Protein AF-A0A9W7CCW3-F1 (afdb_monomer_lite)

pLDDT: mean 86.53, std 15.61, range [29.38, 98.56]

InterPro domains:
  IPR006593 Cytochrome b561/ferric reductase, transmembrane domain [PF03188] (159-288)
  IPR006593 Cytochrome b561/ferric reductase, transmembrane domain [PS50939] (116-319)
  IPR006593 Cytochrome b561/ferric reductase, transmembrane domain [SM00665] (158-286)
  IPR045879 Cytochrome b561, DM13 and DOMON domain-containing protein At5g54830 [PTHR47281] (152-290)

Structure (mmCIF, N/CA/C/O backbone):
data_AF-A0A9W7CCW3-F1
#
_entry.id   AF-A0A9W7CCW3-F1
#
loop_
_atom_site.group_PDB
_atom_site.id
_atom_site.type_symbol
_atom_site.label_atom_id
_atom_site.label_alt_id
_atom_site.label_comp_id
_atom_site.label_asym_id
_atom_site.label_entity_id
_atom_site.label_seq_id
_atom_site.pdbx_PDB_ins_code
_atom_site.Cartn_x
_atom_site.Cartn_y
_atom_site.Cartn_z
_atom_site.occupancy
_atom_site.B_iso_or_equiv
_atom_site.auth_seq_id
_atom_site.auth_comp_id
_atom_site.auth_asym_id
_atom_site.auth_atom_id
_atom_site.pdbx_PDB_model_num
ATOM 1 N N . MET A 1 1 ? 6.496 -16.595 -36.882 1.00 60.69 1 MET A N 1
ATOM 2 C CA . MET A 1 1 ? 6.023 -15.700 -35.804 1.00 60.69 1 MET A CA 1
ATOM 3 C C . MET A 1 1 ? 6.573 -14.319 -36.106 1.00 60.69 1 MET A C 1
ATOM 5 O O . MET A 1 1 ? 7.691 -14.251 -36.599 1.00 60.69 1 MET A O 1
ATOM 9 N N . SER A 1 2 ? 5.789 -13.257 -35.929 1.00 80.38 2 SER A N 1
ATOM 10 C CA . SER A 1 2 ? 6.267 -11.887 -36.144 1.00 80.38 2 SER A CA 1
ATOM 11 C C . SER A 1 2 ? 7.262 -11.518 -35.046 1.00 80.38 2 SER A C 1
ATOM 13 O O . SER A 1 2 ? 6.914 -11.594 -33.867 1.00 80.38 2 SER A O 1
ATOM 15 N N . THR A 1 3 ? 8.480 -11.149 -35.430 1.00 93.00 3 THR A N 1
ATOM 16 C CA . THR A 1 3 ? 9.471 -10.586 -34.511 1.00 93.00 3 THR A CA 1
ATOM 17 C C . THR A 1 3 ? 8.967 -9.242 -34.000 1.00 93.00 3 THR A C 1
ATOM 19 O O . THR A 1 3 ? 8.549 -8.396 -34.784 1.00 93.00 3 THR A O 1
ATOM 22 N N . ILE A 1 4 ? 8.998 -9.062 -32.688 1.00 95.19 4 ILE A N 1
ATOM 23 C CA . ILE A 1 4 ? 8.696 -7.806 -32.012 1.00 95.19 4 ILE A CA 1
ATOM 24 C C . ILE A 1 4 ? 10.004 -7.067 -31.793 1.00 95.19 4 ILE A C 1
ATOM 26 O O . ILE A 1 4 ? 10.971 -7.662 -31.326 1.00 95.19 4 ILE A O 1
ATOM 30 N N . CYS A 1 5 ? 10.004 -5.769 -32.080 1.00 96.56 5 CYS A N 1
ATOM 31 C CA . CYS A 1 5 ? 11.023 -4.835 -31.620 1.00 96.56 5 CYS A CA 1
ATOM 32 C C . CYS A 1 5 ? 10.338 -3.672 -30.905 1.00 96.56 5 CYS A C 1
ATOM 34 O O . CYS A 1 5 ? 9.362 -3.127 -31.423 1.00 96.56 5 CYS A O 1
ATOM 36 N N . PHE A 1 6 ? 10.826 -3.302 -29.725 1.00 96.62 6 PHE A N 1
ATOM 37 C CA . PHE A 1 6 ? 10.252 -2.220 -28.927 1.00 96.62 6 PHE A CA 1
ATOM 38 C C . PHE A 1 6 ? 11.329 -1.463 -28.150 1.00 96.62 6 PHE A C 1
ATOM 40 O O . PHE A 1 6 ? 12.329 -2.063 -27.750 1.00 96.62 6 PHE A O 1
ATOM 47 N N . GLN A 1 7 ? 11.137 -0.160 -27.929 1.00 96.56 7 GLN A N 1
ATOM 48 C CA . GLN A 1 7 ? 12.062 0.685 -27.183 1.00 96.56 7 GLN A CA 1
ATOM 49 C C . GLN A 1 7 ? 11.363 1.427 -26.049 1.00 96.56 7 GLN A C 1
ATOM 51 O O . GLN A 1 7 ? 10.286 1.990 -26.208 1.00 96.56 7 GLN A O 1
ATOM 56 N N . GLY A 1 8 ? 12.008 1.491 -24.888 1.00 96.50 8 GLY A N 1
ATOM 57 C CA . GLY A 1 8 ? 11.411 2.184 -23.756 1.00 96.50 8 GLY A CA 1
ATOM 58 C C . GLY A 1 8 ? 12.237 2.129 -22.487 1.00 96.50 8 GLY A C 1
ATOM 59 O O . GLY A 1 8 ? 13.300 1.505 -22.436 1.00 96.50 8 GLY A O 1
ATOM 60 N N . TYR A 1 9 ? 11.748 2.820 -21.460 1.00 97.69 9 TYR A N 1
ATOM 61 C CA . TYR A 1 9 ? 12.355 2.763 -20.133 1.00 97.69 9 TYR A CA 1
ATOM 62 C C . TYR A 1 9 ? 12.100 1.407 -19.487 1.00 97.69 9 TYR A C 1
ATOM 64 O O . TYR A 1 9 ? 10.984 0.892 -19.542 1.00 97.69 9 TYR A O 1
ATOM 72 N N . VAL A 1 10 ? 13.129 0.866 -18.845 1.00 98.12 10 VAL A N 1
ATOM 73 C CA . VAL A 1 10 ? 13.023 -0.313 -17.987 1.00 98.12 10 VAL A CA 1
ATOM 74 C C . VAL A 1 10 ? 12.500 0.113 -16.623 1.00 98.12 10 VAL A C 1
ATOM 76 O O . VAL A 1 10 ? 12.958 1.104 -16.052 1.00 98.12 10 VAL A O 1
ATOM 79 N N . MET A 1 11 ? 11.565 -0.655 -16.077 1.00 97.69 11 MET A N 1
ATOM 80 C CA . MET A 1 11 ? 11.082 -0.480 -14.713 1.00 97.69 11 MET A CA 1
ATOM 81 C C . MET A 1 11 ? 10.876 -1.843 -14.055 1.00 97.69 11 MET A C 1
ATOM 83 O O . MET A 1 11 ? 10.335 -2.754 -14.682 1.00 97.69 11 MET A O 1
ATOM 87 N N . ASP A 1 12 ? 11.288 -1.991 -12.796 1.00 97.69 12 ASP A N 1
ATOM 88 C CA . ASP A 1 12 ? 11.009 -3.207 -12.035 1.00 97.69 12 ASP A CA 1
ATOM 89 C C . ASP A 1 12 ? 9.548 -3.265 -11.569 1.00 97.69 12 ASP A C 1
ATOM 91 O O . ASP A 1 12 ? 8.928 -2.249 -11.224 1.00 97.69 12 ASP A O 1
ATOM 95 N N . LYS A 1 13 ? 8.985 -4.475 -11.542 1.00 95.12 13 LYS A N 1
ATOM 96 C CA . LYS A 1 13 ? 7.578 -4.699 -11.187 1.00 95.12 13 LYS A CA 1
ATOM 97 C C . LYS A 1 13 ? 7.271 -4.270 -9.755 1.00 95.12 13 LYS A C 1
ATOM 99 O O . LYS A 1 13 ? 6.202 -3.716 -9.504 1.00 95.12 13 LYS A O 1
ATOM 104 N N . TYR A 1 14 ? 8.215 -4.425 -8.828 1.00 92.44 14 TYR A N 1
ATOM 105 C CA . TYR A 1 14 ? 8.040 -3.992 -7.444 1.00 92.44 14 TYR A CA 1
ATOM 106 C C . TYR A 1 14 ? 7.818 -2.472 -7.333 1.00 92.44 14 TYR A C 1
ATOM 108 O O . TYR A 1 14 ? 6.865 -2.024 -6.686 1.00 92.44 14 TYR A O 1
ATOM 116 N N . CYS 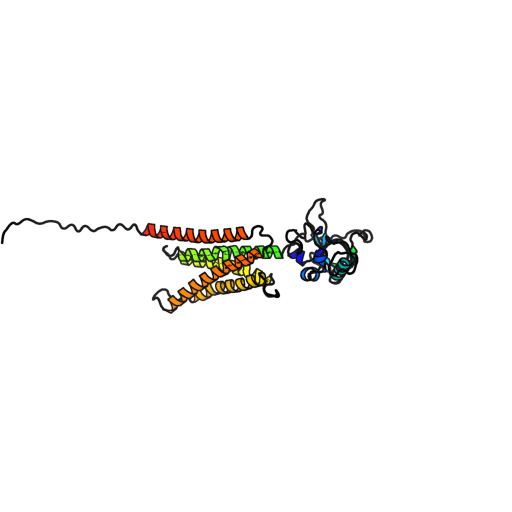A 1 15 ? 8.629 -1.650 -8.002 1.00 93.00 15 CYS A N 1
ATOM 117 C CA . CYS A 1 15 ? 8.439 -0.202 -8.050 1.00 93.00 15 CYS A CA 1
ATOM 118 C C . CYS A 1 15 ? 7.147 0.184 -8.794 1.00 93.00 15 CYS A C 1
ATOM 120 O O . CYS A 1 15 ? 6.453 1.116 -8.364 1.00 93.00 15 CYS A O 1
ATOM 122 N N . ILE A 1 16 ? 6.775 -0.526 -9.871 1.00 94.69 16 ILE A N 1
ATOM 123 C CA . ILE A 1 16 ? 5.478 -0.340 -10.554 1.00 94.69 16 ILE A CA 1
ATOM 124 C C . ILE A 1 16 ? 4.321 -0.578 -9.584 1.00 94.69 16 ILE A C 1
ATOM 126 O O . ILE A 1 16 ? 3.453 0.287 -9.462 1.00 94.69 16 ILE A O 1
ATOM 130 N N . ASP A 1 17 ? 4.320 -1.692 -8.855 1.00 90.75 17 ASP A N 1
ATOM 131 C CA . ASP A 1 17 ? 3.250 -2.079 -7.931 1.00 90.75 17 ASP A CA 1
ATOM 132 C C . ASP A 1 17 ? 3.173 -1.163 -6.710 1.00 90.75 17 ASP A C 1
ATOM 134 O O . ASP A 1 17 ? 2.080 -0.819 -6.242 1.00 90.75 17 ASP A O 1
ATOM 138 N N . ARG A 1 18 ? 4.324 -0.675 -6.242 1.00 86.06 18 ARG A N 1
ATOM 139 C CA . ARG A 1 18 ? 4.419 0.383 -5.230 1.00 86.06 18 ARG A CA 1
ATOM 140 C C . ARG A 1 18 ? 3.903 1.727 -5.744 1.00 86.06 18 ARG A C 1
ATOM 142 O O . ARG A 1 18 ? 3.452 2.561 -4.957 1.00 86.06 18 ARG A O 1
ATOM 149 N N . GLY A 1 19 ? 3.975 1.969 -7.051 1.00 88.44 19 GLY A N 1
ATOM 150 C CA . GLY A 1 19 ? 3.564 3.206 -7.716 1.00 88.44 19 GLY A CA 1
ATOM 151 C C . GLY A 1 19 ? 4.502 4.393 -7.488 1.00 88.44 19 GLY A C 1
ATOM 152 O O . GLY A 1 19 ? 4.243 5.476 -8.007 1.00 88.44 19 GLY A O 1
ATOM 153 N N . THR A 1 20 ? 5.566 4.219 -6.701 1.00 89.81 20 THR A N 1
ATOM 154 C CA . THR A 1 20 ? 6.686 5.160 -6.570 1.00 89.81 20 THR A CA 1
ATOM 155 C C . THR A 1 20 ? 7.992 4.393 -6.466 1.00 89.81 20 THR A C 1
ATOM 157 O O . THR A 1 20 ? 8.025 3.292 -5.907 1.00 89.81 20 THR A O 1
ATOM 160 N N . MET A 1 21 ? 9.075 4.984 -6.963 1.00 89.12 21 MET A N 1
ATOM 161 C CA . MET A 1 21 ? 10.378 4.316 -7.011 1.00 89.12 21 MET A CA 1
ATOM 162 C C . MET A 1 21 ? 10.945 4.126 -5.603 1.00 89.12 21 MET A C 1
ATOM 164 O O . MET A 1 21 ? 10.801 5.012 -4.749 1.00 89.12 21 MET A O 1
ATOM 168 N N . LEU A 1 22 ? 11.548 2.969 -5.320 1.00 88.44 22 LEU A N 1
ATOM 169 C CA . LEU A 1 22 ? 12.093 2.652 -3.995 1.00 88.44 22 LEU A CA 1
ATOM 170 C C . LEU A 1 22 ? 13.178 3.650 -3.562 1.00 88.44 22 LEU A C 1
ATOM 172 O O . LEU A 1 22 ? 13.155 4.115 -2.422 1.00 88.44 22 LEU A O 1
ATOM 176 N N . ASP A 1 23 ? 14.042 4.023 -4.497 1.00 86.25 23 ASP A N 1
ATOM 177 C CA . ASP A 1 23 ? 15.126 4.999 -4.383 1.00 86.25 23 ASP A CA 1
ATOM 178 C C . ASP A 1 23 ? 14.654 6.465 -4.422 1.00 86.25 23 ASP A C 1
ATOM 180 O O . ASP A 1 23 ? 15.285 7.329 -3.814 1.00 86.25 23 ASP A O 1
ATOM 184 N N . TYR A 1 24 ? 13.510 6.757 -5.055 1.00 87.00 24 TYR A N 1
ATOM 185 C CA . TYR A 1 24 ? 12.889 8.090 -5.050 1.00 87.00 24 TYR A CA 1
ATOM 186 C C . TYR A 1 24 ? 11.387 8.045 -4.682 1.00 87.00 24 TYR A C 1
ATOM 188 O O . TYR A 1 24 ? 10.511 8.266 -5.525 1.00 87.00 24 TYR A O 1
ATOM 196 N N . PRO A 1 25 ? 11.041 7.851 -3.390 1.00 84.25 25 PRO A N 1
ATOM 197 C CA . PRO A 1 25 ? 9.674 7.535 -2.948 1.00 84.25 25 PRO A CA 1
ATOM 198 C C . PRO A 1 25 ? 8.586 8.577 -3.233 1.00 84.25 25 PRO A C 1
ATOM 200 O O . PRO A 1 25 ? 7.403 8.268 -3.074 1.00 84.25 25 PRO A O 1
ATOM 203 N N . THR A 1 26 ? 8.954 9.807 -3.599 1.00 84.06 26 THR A N 1
ATOM 204 C CA . THR A 1 26 ? 8.017 10.901 -3.902 1.00 84.06 26 THR A CA 1
ATOM 205 C C . THR A 1 26 ? 7.673 11.010 -5.387 1.00 84.06 26 THR A C 1
ATOM 207 O O . THR A 1 26 ? 6.780 11.780 -5.741 1.00 84.06 26 THR A O 1
ATOM 210 N N . LYS A 1 27 ? 8.349 10.253 -6.259 1.00 88.56 27 LYS A N 1
ATOM 211 C CA . LYS A 1 27 ? 8.155 10.287 -7.711 1.00 88.56 27 LYS A CA 1
ATOM 212 C C . LYS A 1 27 ? 7.426 9.037 -8.188 1.00 88.56 27 LYS A C 1
ATOM 214 O O . LYS A 1 27 ? 7.729 7.927 -7.758 1.00 88.56 27 LYS A O 1
ATOM 219 N N . SER A 1 28 ? 6.432 9.239 -9.051 1.00 91.00 28 SER A N 1
ATOM 220 C CA . SER A 1 28 ? 5.659 8.158 -9.670 1.00 91.00 28 SER A CA 1
ATOM 221 C C . SER A 1 28 ? 6.502 7.437 -10.718 1.00 91.00 28 SER A C 1
ATOM 223 O O . SER A 1 28 ? 7.141 8.087 -11.544 1.00 91.00 28 SER A O 1
ATOM 225 N N . THR A 1 29 ? 6.472 6.106 -10.704 1.00 92.94 29 THR A N 1
ATOM 226 C CA . THR A 1 29 ? 7.217 5.265 -11.655 1.00 92.94 29 THR A CA 1
ATOM 227 C C . THR A 1 29 ? 6.754 5.450 -13.091 1.00 92.94 29 THR A C 1
ATOM 229 O O . THR A 1 29 ? 7.575 5.521 -13.994 1.00 92.94 29 THR A O 1
ATOM 232 N N . LEU A 1 30 ? 5.443 5.598 -13.298 1.00 94.50 30 LEU A N 1
ATOM 233 C CA . LEU A 1 30 ? 4.858 5.793 -14.625 1.00 94.50 30 LEU A CA 1
ATOM 234 C C . LEU A 1 30 ? 4.791 7.265 -15.048 1.00 94.50 30 LEU A C 1
ATOM 236 O O . LEU A 1 30 ? 4.204 7.549 -16.084 1.00 94.50 30 LEU A O 1
ATOM 240 N N . GLU A 1 31 ? 5.333 8.200 -14.259 1.00 93.44 31 GLU A N 1
ATOM 241 C CA . GLU A 1 31 ? 5.407 9.615 -14.667 1.00 93.44 31 GLU A CA 1
ATOM 242 C C . GLU A 1 31 ? 6.823 10.158 -14.818 1.00 93.44 31 GLU A C 1
ATOM 244 O O . GLU A 1 31 ? 7.033 11.088 -15.589 1.00 93.44 31 GLU A O 1
ATOM 249 N N . PHE A 1 32 ? 7.777 9.587 -14.081 1.00 93.69 32 PHE A N 1
ATOM 250 C CA . PHE A 1 32 ? 9.171 10.026 -14.083 1.00 93.69 32 PHE A CA 1
ATOM 251 C C . PHE A 1 32 ? 10.148 8.842 -14.212 1.00 93.69 32 PHE A C 1
ATOM 253 O O . PHE A 1 32 ? 11.080 8.748 -13.406 1.00 93.69 32 PHE A O 1
ATOM 260 N N . PRO A 1 33 ? 9.937 7.879 -15.133 1.00 95.56 33 PRO A N 1
ATOM 261 C CA . PRO A 1 33 ? 10.788 6.691 -15.226 1.00 95.56 33 PRO A CA 1
ATOM 262 C C . PRO A 1 33 ? 12.270 7.022 -15.463 1.00 95.56 33 PRO A C 1
ATOM 264 O O . PRO A 1 33 ? 13.141 6.261 -15.050 1.00 95.56 33 PRO A O 1
ATOM 267 N N . GLU A 1 34 ? 12.577 8.188 -16.033 1.00 95.19 34 GLU A N 1
ATOM 268 C CA . GLU A 1 34 ? 13.935 8.694 -16.232 1.00 95.19 34 GLU A CA 1
ATOM 269 C C . GLU A 1 34 ? 14.711 8.944 -14.929 1.00 95.19 34 GLU A C 1
ATOM 271 O O . GLU A 1 34 ? 15.937 9.026 -14.944 1.00 95.19 34 GLU A O 1
ATOM 276 N N . LEU A 1 35 ? 14.019 9.075 -13.792 1.00 95.38 35 LEU A N 1
ATOM 277 C CA . LEU A 1 35 ? 14.647 9.317 -12.491 1.00 95.38 35 LEU A CA 1
ATOM 278 C C . LEU A 1 35 ? 14.996 8.033 -11.733 1.00 95.38 35 LEU A C 1
ATOM 280 O O . LEU A 1 35 ? 15.631 8.122 -10.679 1.00 95.38 35 LEU A O 1
ATOM 284 N N . HIS A 1 36 ? 14.585 6.872 -12.236 1.00 95.56 36 HIS A N 1
ATOM 285 C CA . HIS A 1 36 ? 14.820 5.599 -11.573 1.00 95.56 36 HIS A CA 1
ATOM 286 C C . HIS A 1 36 ? 16.264 5.139 -11.777 1.00 95.56 36 HIS A C 1
ATOM 288 O O . HIS A 1 36 ? 16.741 5.080 -12.912 1.00 95.56 36 HIS A O 1
ATOM 294 N N . SER A 1 37 ? 16.982 4.867 -10.687 1.00 95.50 37 SER A N 1
ATOM 295 C CA . SER A 1 37 ? 18.408 4.543 -10.758 1.00 95.50 37 SER A CA 1
ATOM 296 C C . SER A 1 37 ? 18.684 3.126 -11.237 1.00 95.50 37 SER A C 1
ATOM 298 O O . SER A 1 37 ? 17.970 2.181 -10.901 1.00 95.50 37 SER A O 1
ATOM 300 N N . VAL A 1 38 ? 19.795 2.972 -11.959 1.00 94.88 38 VAL A N 1
ATOM 301 C CA . VAL A 1 38 ? 20.331 1.655 -12.325 1.00 94.88 38 VAL A CA 1
ATOM 302 C C . VAL A 1 38 ? 20.682 0.862 -11.064 1.00 94.88 38 VAL A C 1
ATOM 304 O O . VAL A 1 38 ? 20.359 -0.318 -10.983 1.00 94.88 38 VAL A O 1
ATOM 307 N N . HIS A 1 39 ? 21.226 1.511 -10.029 1.00 92.75 39 HIS A N 1
ATOM 308 C CA . HIS A 1 39 ? 21.439 0.878 -8.724 1.00 92.75 39 HIS A CA 1
ATOM 309 C C . HIS A 1 39 ? 20.166 0.203 -8.188 1.00 92.75 39 HIS A C 1
ATOM 311 O O . HIS A 1 39 ? 20.203 -0.960 -7.789 1.00 92.75 39 HIS A O 1
ATOM 317 N N . CYS A 1 40 ? 19.023 0.894 -8.221 1.00 93.06 40 CYS A N 1
ATOM 318 C CA . CYS A 1 40 ? 17.762 0.315 -7.767 1.00 93.06 40 CYS A CA 1
ATOM 319 C C . CYS A 1 40 ? 17.313 -0.855 -8.650 1.00 93.06 40 CYS A C 1
ATOM 321 O O . CYS A 1 40 ? 16.870 -1.870 -8.120 1.00 93.06 40 CYS A O 1
ATOM 323 N N . LEU A 1 41 ? 17.467 -0.740 -9.971 1.00 95.00 41 LEU A N 1
ATOM 324 C CA . LEU A 1 41 ? 17.104 -1.801 -10.910 1.00 95.00 41 LEU A CA 1
ATOM 325 C C . LEU A 1 41 ? 17.971 -3.056 -10.764 1.00 95.00 41 LEU A C 1
ATOM 327 O O . LEU A 1 41 ? 17.467 -4.137 -11.036 1.00 95.00 41 LEU A O 1
ATOM 331 N N . ILE A 1 42 ? 19.247 -2.934 -10.378 1.00 94.19 42 ILE A N 1
ATOM 332 C CA . ILE A 1 42 ? 20.252 -3.999 -10.564 1.00 94.19 42 ILE A CA 1
ATOM 333 C C . ILE A 1 42 ? 20.877 -4.513 -9.260 1.00 94.19 42 ILE A C 1
ATOM 335 O O . ILE A 1 42 ? 21.160 -5.706 -9.149 1.00 94.19 42 ILE A O 1
ATOM 339 N N . ASP A 1 43 ? 21.073 -3.653 -8.257 1.00 90.12 43 ASP A N 1
ATOM 340 C CA . ASP A 1 43 ? 21.746 -4.027 -7.004 1.00 90.12 43 ASP A CA 1
ATOM 341 C C . ASP A 1 43 ? 20.770 -4.336 -5.867 1.00 90.12 43 ASP A C 1
ATOM 343 O O . ASP A 1 43 ? 21.147 -4.978 -4.886 1.00 90.12 43 ASP A O 1
ATOM 347 N N . VAL A 1 44 ? 19.520 -3.874 -5.962 1.00 89.81 44 VAL A N 1
ATOM 348 C CA . VAL A 1 44 ? 18.539 -4.013 -4.883 1.00 89.81 44 VAL A CA 1
ATOM 349 C C . VAL A 1 44 ? 17.712 -5.290 -5.085 1.00 89.81 44 VAL A C 1
ATOM 351 O O . VAL A 1 44 ? 16.879 -5.328 -5.994 1.00 89.81 44 VAL A O 1
ATOM 354 N N . PRO A 1 45 ? 17.855 -6.324 -4.223 1.00 89.75 45 PRO A N 1
ATOM 355 C CA . PRO A 1 45 ? 17.256 -7.642 -4.457 1.00 89.75 45 PRO A CA 1
ATOM 356 C C . PRO A 1 45 ? 15.756 -7.641 -4.693 1.00 89.75 45 PRO A C 1
ATOM 358 O O . PRO A 1 45 ? 15.283 -8.316 -5.601 1.00 89.75 45 PRO A O 1
ATOM 361 N N . ILE A 1 46 ? 15.000 -6.860 -3.922 1.00 88.19 46 ILE A N 1
ATOM 362 C CA . ILE A 1 46 ? 13.540 -6.813 -4.063 1.00 88.19 46 ILE A CA 1
ATOM 363 C C . ILE A 1 46 ? 13.088 -6.220 -5.408 1.00 88.19 46 ILE A C 1
ATOM 365 O O . ILE A 1 46 ? 12.014 -6.566 -5.887 1.00 88.19 46 ILE A O 1
ATOM 369 N N . CYS A 1 47 ? 13.908 -5.366 -6.027 1.00 93.25 47 CYS A N 1
ATOM 370 C CA . CYS A 1 47 ? 13.610 -4.744 -7.311 1.00 93.25 47 CYS A CA 1
ATOM 371 C C . CYS A 1 47 ? 13.939 -5.702 -8.458 1.00 93.25 47 CYS A C 1
ATOM 373 O O . CYS A 1 47 ? 13.022 -6.140 -9.150 1.00 93.25 47 CYS A O 1
ATOM 375 N N . TYR A 1 48 ? 15.196 -6.133 -8.613 1.00 94.19 48 TYR A N 1
ATOM 376 C CA . TYR A 1 48 ? 15.561 -6.984 -9.757 1.00 94.19 48 TYR A CA 1
ATOM 377 C C . TYR A 1 48 ? 14.879 -8.361 -9.731 1.00 94.19 48 TYR A C 1
ATOM 379 O O . TYR A 1 48 ? 14.552 -8.909 -10.780 1.00 94.19 48 TYR A O 1
ATOM 387 N N . SER A 1 49 ? 14.623 -8.931 -8.545 1.00 93.50 49 SER A N 1
ATOM 388 C CA . SER A 1 49 ? 13.957 -10.243 -8.439 1.00 93.50 49 SER A CA 1
ATOM 389 C C . SER A 1 49 ? 12.466 -10.196 -8.771 1.00 93.50 49 SER A C 1
ATOM 391 O O . SER A 1 49 ? 11.868 -11.240 -9.028 1.00 93.50 49 SER A O 1
ATOM 393 N N . SER A 1 50 ? 11.862 -9.003 -8.799 1.00 94.25 50 SER A N 1
ATOM 394 C CA . SER A 1 50 ? 10.453 -8.836 -9.163 1.00 94.25 50 SER A CA 1
ATOM 395 C C . SER A 1 50 ? 10.192 -8.980 -10.667 1.00 94.25 50 SER A C 1
ATOM 397 O O . SER A 1 50 ? 9.040 -9.173 -11.062 1.00 94.25 50 SER A O 1
ATOM 399 N N . GLY A 1 51 ? 11.248 -8.943 -11.489 1.00 97.06 51 GLY A N 1
ATOM 400 C CA . GLY A 1 51 ? 11.181 -8.900 -12.949 1.00 97.06 51 GLY A CA 1
ATOM 401 C C . GLY A 1 51 ? 11.000 -7.481 -13.488 1.00 97.06 51 GLY A C 1
ATOM 402 O O . GLY A 1 51 ? 10.683 -6.547 -12.746 1.00 97.06 51 GLY A O 1
ATOM 403 N N . PHE A 1 52 ? 11.203 -7.322 -14.794 1.00 98.31 52 PHE A N 1
ATOM 404 C CA . PHE A 1 52 ? 11.189 -6.028 -15.465 1.00 98.31 52 PHE A CA 1
ATOM 405 C C . PHE A 1 52 ? 10.095 -5.921 -16.518 1.00 98.31 52 PHE A C 1
ATOM 407 O O . PHE A 1 52 ? 9.676 -6.892 -17.152 1.00 98.31 52 PHE A O 1
ATOM 414 N N . GLU A 1 53 ? 9.690 -4.681 -16.747 1.00 97.94 53 GLU A N 1
ATOM 415 C CA . GLU A 1 53 ? 8.825 -4.294 -17.844 1.00 97.94 53 GLU A CA 1
ATOM 416 C C . GLU A 1 53 ? 9.440 -3.139 -18.622 1.00 97.94 53 GLU A C 1
ATOM 418 O O . GLU A 1 53 ? 10.193 -2.328 -18.074 1.00 97.94 53 GLU A O 1
ATOM 423 N N . VAL A 1 54 ? 9.084 -3.047 -19.901 1.00 97.56 54 VAL A N 1
ATOM 424 C CA . VAL A 1 54 ? 9.481 -1.934 -20.766 1.00 97.56 54 VAL A CA 1
ATOM 425 C C . VAL A 1 54 ? 8.276 -1.030 -20.991 1.00 97.56 54 VAL A C 1
ATOM 427 O O . VAL A 1 54 ? 7.182 -1.482 -21.348 1.00 97.56 54 VAL A O 1
ATOM 430 N N . LEU A 1 55 ? 8.470 0.260 -20.740 1.00 97.31 55 LEU A N 1
ATOM 431 C CA . LEU A 1 55 ? 7.420 1.266 -20.765 1.00 97.31 55 LEU A CA 1
ATOM 432 C C . LEU A 1 55 ? 7.351 1.974 -22.122 1.00 97.31 55 LEU A C 1
ATOM 434 O O . LEU A 1 55 ? 8.366 2.428 -22.640 1.00 97.31 55 LEU A O 1
ATOM 438 N N . LYS A 1 56 ? 6.138 2.131 -22.652 1.00 95.44 56 LYS A N 1
ATOM 439 C CA . LYS A 1 56 ? 5.811 2.984 -23.795 1.00 95.44 56 LYS A CA 1
ATOM 440 C C . LYS A 1 56 ? 5.798 4.448 -23.388 1.00 95.44 56 LYS A C 1
ATOM 442 O O . LYS A 1 56 ? 5.179 4.806 -22.379 1.00 95.44 56 LYS A O 1
ATOM 447 N N . ASP A 1 57 ? 6.409 5.271 -24.230 1.00 93.19 57 ASP A N 1
ATOM 448 C CA . ASP A 1 57 ? 6.336 6.722 -24.141 1.00 93.19 57 ASP A CA 1
ATOM 449 C C . ASP A 1 57 ? 4.886 7.243 -24.245 1.00 93.19 57 ASP A C 1
ATOM 451 O O . ASP A 1 57 ? 4.031 6.623 -24.893 1.00 93.19 57 ASP A O 1
ATOM 455 N N . PRO A 1 58 ? 4.591 8.399 -23.629 1.00 90.69 58 PRO A N 1
ATOM 456 C CA . PRO A 1 58 ? 3.322 9.101 -23.806 1.00 90.69 58 PRO A CA 1
ATOM 457 C C . PRO A 1 58 ? 3.053 9.434 -25.286 1.00 90.69 58 PRO A C 1
ATOM 459 O O . PRO A 1 58 ? 3.951 9.872 -25.997 1.00 90.69 58 PRO A O 1
ATOM 462 N N . GLU A 1 59 ? 1.806 9.268 -25.747 1.00 76.06 59 GLU A N 1
ATOM 463 C CA . GLU A 1 59 ? 1.431 9.508 -27.158 1.00 76.06 59 GLU A CA 1
ATOM 464 C C . GLU A 1 59 ? 1.495 10.985 -27.573 1.00 76.06 59 GLU A C 1
ATOM 466 O O . GLU A 1 59 ? 1.714 11.294 -28.742 1.00 76.06 59 GLU A O 1
ATOM 471 N N . GLU A 1 60 ? 1.319 11.905 -26.623 1.00 73.62 60 GLU A N 1
ATOM 472 C CA . GLU A 1 60 ? 1.370 13.344 -26.873 1.00 73.62 60 GLU A CA 1
ATOM 473 C C . GLU A 1 60 ? 2.720 13.929 -26.456 1.00 73.62 60 GLU A C 1
ATOM 475 O O . GLU A 1 60 ? 3.236 13.642 -25.373 1.00 73.62 60 GLU A O 1
ATOM 480 N N . SER A 1 61 ? 3.259 14.833 -27.277 1.00 55.56 61 SER A N 1
ATOM 481 C CA . SER A 1 61 ? 4.423 15.644 -26.915 1.00 55.56 61 SER A CA 1
ATOM 482 C C . SER A 1 61 ? 4.107 16.481 -25.669 1.00 55.56 61 SER A C 1
ATOM 484 O O . SER A 1 61 ? 3.353 17.449 -25.737 1.00 55.56 61 SER A O 1
ATOM 486 N N . GLY A 1 62 ? 4.689 16.113 -24.524 1.00 58.75 62 GLY A N 1
ATOM 487 C CA . GLY A 1 62 ? 4.409 16.727 -23.218 1.00 58.75 62 GLY A CA 1
ATOM 488 C C . GLY A 1 62 ? 3.437 15.935 -22.334 1.00 58.75 62 GLY A C 1
ATOM 489 O O . GLY A 1 62 ? 3.201 16.326 -21.186 1.00 58.75 62 GLY A O 1
ATOM 490 N N . GLY A 1 63 ? 2.917 14.806 -22.826 1.00 69.12 63 GLY A N 1
ATOM 491 C CA . GLY A 1 63 ? 2.273 13.794 -22.004 1.00 69.12 63 GLY A CA 1
ATOM 492 C C . GLY A 1 63 ? 3.239 13.326 -20.918 1.00 69.12 63 GLY A C 1
ATOM 493 O O . GLY A 1 63 ? 4.436 13.186 -21.148 1.00 69.12 63 GLY A O 1
ATOM 494 N N . LYS A 1 64 ? 2.732 13.140 -19.700 1.00 80.38 64 LYS A N 1
ATOM 495 C CA . LYS A 1 64 ? 3.575 12.798 -18.544 1.00 80.38 64 LYS A CA 1
ATOM 496 C C . LYS A 1 64 ? 3.521 11.331 -18.176 1.00 80.38 64 LYS A C 1
ATOM 498 O O . LYS A 1 64 ? 4.268 10.938 -17.302 1.00 80.38 64 LYS A O 1
ATOM 503 N N . ARG A 1 65 ? 2.611 10.541 -18.756 1.00 89.81 65 ARG A N 1
ATOM 504 C CA . ARG A 1 65 ? 2.316 9.195 -18.262 1.00 89.81 65 ARG A CA 1
ATOM 505 C C . ARG A 1 65 ? 2.710 8.115 -19.255 1.00 89.81 65 ARG A C 1
ATOM 507 O O . ARG A 1 65 ? 2.151 8.038 -20.343 1.00 89.81 65 ARG A O 1
ATOM 514 N N . TYR A 1 66 ? 3.635 7.275 -18.823 1.00 94.88 66 TYR A N 1
ATOM 515 C CA . TYR A 1 66 ? 4.099 6.097 -19.530 1.00 94.88 66 TYR A CA 1
ATOM 516 C C . TYR A 1 66 ? 3.156 4.921 -19.279 1.00 94.88 66 TYR A C 1
ATOM 518 O O . TYR A 1 66 ? 2.516 4.824 -18.225 1.00 94.88 66 TYR A O 1
ATOM 526 N N . CYS A 1 67 ? 3.088 4.004 -20.240 1.00 94.75 67 CYS A N 1
ATOM 527 C CA . CYS A 1 67 ? 2.273 2.799 -20.127 1.00 94.75 67 CYS A CA 1
ATOM 528 C C . CYS A 1 67 ? 3.136 1.548 -20.215 1.00 94.75 67 CYS A C 1
ATOM 530 O O . CYS A 1 67 ? 4.096 1.494 -20.968 1.00 94.75 67 CYS A O 1
ATOM 532 N N . ARG A 1 68 ? 2.777 0.515 -19.464 1.00 95.94 68 ARG A N 1
ATOM 533 C CA . ARG A 1 68 ? 3.464 -0.774 -19.455 1.00 95.94 68 ARG A CA 1
ATOM 534 C C . ARG A 1 68 ? 3.183 -1.496 -20.775 1.00 95.94 68 ARG A C 1
ATOM 536 O O . ARG A 1 68 ? 2.018 -1.802 -21.053 1.00 95.94 68 ARG A O 1
ATOM 543 N N . ALA A 1 69 ? 4.220 -1.701 -21.588 1.00 95.44 69 ALA A N 1
ATOM 544 C CA . ALA A 1 69 ? 4.098 -2.315 -22.908 1.00 95.44 69 ALA A CA 1
ATOM 545 C C . ALA A 1 69 ? 4.290 -3.828 -22.836 1.00 95.44 69 ALA A C 1
ATOM 547 O O . ALA A 1 69 ? 3.350 -4.581 -23.095 1.00 95.44 69 ALA A O 1
ATOM 548 N N . TYR A 1 70 ? 5.480 -4.256 -22.421 1.00 96.25 70 TYR A N 1
ATOM 549 C CA . TYR A 1 70 ? 5.846 -5.665 -22.349 1.00 96.25 70 TYR A CA 1
ATOM 550 C C . TYR A 1 70 ? 6.422 -6.013 -20.984 1.00 96.25 70 TYR A C 1
ATOM 552 O O . TYR A 1 70 ? 7.218 -5.253 -20.432 1.00 96.25 70 TYR A O 1
ATOM 560 N N . GLU A 1 71 ? 6.034 -7.179 -20.478 1.00 96.44 71 GLU A N 1
ATOM 561 C CA . GLU A 1 71 ? 6.723 -7.868 -19.391 1.00 96.44 71 GLU A CA 1
ATOM 562 C C . GLU A 1 71 ? 7.808 -8.760 -19.992 1.00 96.44 71 GLU A C 1
ATOM 564 O O . GLU A 1 71 ? 7.564 -9.451 -20.982 1.00 96.44 71 GLU A O 1
ATOM 569 N N . LEU A 1 72 ? 9.011 -8.726 -19.424 1.00 97.38 72 LEU A N 1
ATOM 570 C CA . LEU A 1 72 ? 10.123 -9.523 -19.927 1.00 97.38 72 LEU A CA 1
ATOM 571 C C . LEU A 1 72 ? 10.122 -10.909 -19.284 1.00 97.38 72 LEU A C 1
ATOM 573 O O . LEU A 1 72 ? 9.918 -11.059 -18.075 1.00 97.38 72 LEU A O 1
ATOM 577 N N . ASP A 1 73 ? 10.379 -11.928 -20.099 1.00 96.44 73 ASP A N 1
ATOM 578 C CA . ASP A 1 73 ? 10.594 -13.285 -19.618 1.00 96.44 73 ASP A CA 1
ATOM 579 C C . ASP A 1 73 ? 11.890 -13.404 -18.794 1.00 96.44 73 ASP A C 1
ATOM 581 O O . ASP A 1 73 ? 12.690 -12.473 -18.683 1.00 96.44 73 ASP A O 1
ATOM 585 N N . THR A 1 74 ? 12.126 -14.572 -18.194 1.00 96.50 74 THR A N 1
ATOM 586 C CA . THR A 1 74 ? 13.325 -14.811 -17.375 1.00 96.50 74 THR A CA 1
ATOM 587 C C . THR A 1 74 ? 14.618 -14.527 -18.140 1.00 96.50 74 THR A C 1
ATOM 589 O O . THR A 1 74 ? 15.550 -13.972 -17.559 1.00 96.50 74 THR A O 1
ATOM 592 N N . ASN A 1 75 ? 14.679 -14.869 -19.433 1.00 97.56 75 ASN A N 1
ATOM 593 C CA . ASN A 1 75 ? 15.850 -14.573 -20.249 1.00 97.56 75 ASN A CA 1
ATOM 594 C C . ASN A 1 75 ? 16.035 -13.059 -20.414 1.00 97.56 75 ASN A C 1
ATOM 596 O O . ASN A 1 75 ? 17.098 -12.538 -20.083 1.00 97.56 75 ASN A O 1
ATOM 600 N N . GLY A 1 76 ? 14.985 -12.340 -20.819 1.00 97.75 76 GLY A N 1
ATOM 601 C CA . GLY A 1 76 ? 15.004 -10.883 -20.931 1.00 97.75 76 GLY A CA 1
ATOM 602 C C . GLY A 1 76 ? 15.381 -10.175 -19.633 1.00 97.75 76 GLY A C 1
ATOM 603 O O . GLY A 1 76 ? 16.163 -9.226 -19.664 1.00 97.75 76 GLY A O 1
ATOM 604 N N . ASN A 1 77 ? 14.901 -10.669 -18.489 1.00 98.00 77 ASN A N 1
ATOM 605 C CA . ASN A 1 77 ? 15.267 -10.133 -17.179 1.00 98.00 77 ASN A CA 1
ATOM 606 C C . ASN A 1 77 ? 16.775 -10.251 -16.919 1.00 98.00 77 ASN A C 1
ATOM 608 O O . ASN A 1 77 ? 17.407 -9.266 -16.539 1.00 98.00 77 ASN A O 1
ATOM 612 N N . ASN A 1 78 ? 17.368 -11.415 -17.200 1.00 97.62 78 ASN A N 1
ATOM 613 C CA . ASN A 1 78 ? 18.811 -11.616 -17.064 1.00 97.62 78 ASN A CA 1
ATOM 614 C C . ASN A 1 78 ? 19.606 -10.709 -18.015 1.00 97.62 78 ASN A C 1
ATOM 616 O O . ASN A 1 78 ? 20.608 -10.128 -17.604 1.00 97.62 78 ASN A O 1
ATOM 620 N N . MET A 1 79 ? 19.143 -10.546 -19.259 1.00 98.00 79 MET A N 1
ATOM 621 C CA . MET A 1 79 ? 19.794 -9.680 -20.249 1.00 98.00 79 MET A CA 1
ATOM 622 C C . MET A 1 79 ? 19.735 -8.199 -19.855 1.00 98.00 79 MET A C 1
ATOM 624 O O . MET A 1 79 ? 20.729 -7.494 -19.993 1.00 98.00 79 MET A O 1
ATOM 628 N N . VAL A 1 80 ? 18.605 -7.722 -19.319 1.00 97.56 80 VAL A N 1
ATOM 629 C CA . VAL A 1 80 ? 18.489 -6.363 -18.761 1.00 97.56 80 VAL A CA 1
ATOM 630 C C . VAL A 1 80 ? 19.421 -6.183 -17.568 1.00 97.56 80 VAL A C 1
ATOM 632 O O . VAL A 1 80 ? 20.090 -5.155 -17.474 1.00 97.56 80 VAL A O 1
ATOM 635 N N . THR A 1 81 ? 19.498 -7.171 -16.670 1.00 95.62 81 THR A N 1
ATOM 636 C CA . THR A 1 81 ? 20.422 -7.114 -15.533 1.00 95.62 81 THR A CA 1
ATOM 637 C C . THR A 1 81 ? 21.873 -7.049 -15.984 1.00 95.62 81 THR A C 1
ATOM 639 O O . THR A 1 81 ? 22.628 -6.230 -15.465 1.00 95.62 81 THR A O 1
ATOM 642 N N . GLN A 1 82 ? 22.256 -7.867 -16.962 1.00 94.75 82 GLN A N 1
ATOM 643 C CA . GLN A 1 82 ? 23.597 -7.853 -17.532 1.00 94.75 82 GLN A CA 1
ATOM 644 C C . GLN A 1 82 ? 23.911 -6.499 -18.181 1.00 94.75 82 GLN A C 1
ATOM 646 O O . GLN A 1 82 ? 24.891 -5.864 -17.803 1.00 94.75 82 GLN A O 1
ATOM 651 N N . LEU A 1 83 ? 23.042 -6.009 -19.071 1.00 95.19 83 LEU A N 1
ATOM 652 C CA . LEU A 1 83 ? 23.222 -4.712 -19.727 1.00 95.19 83 LEU A CA 1
ATOM 653 C C . LEU A 1 83 ? 23.326 -3.570 -18.705 1.00 95.19 83 LEU A C 1
ATOM 655 O O . LEU A 1 83 ? 24.156 -2.677 -18.845 1.00 95.19 83 LEU A O 1
ATOM 659 N N . GLY A 1 84 ? 22.506 -3.604 -17.652 1.00 94.50 84 GLY A N 1
ATOM 660 C CA . GLY A 1 84 ? 22.556 -2.622 -16.573 1.00 94.50 84 GLY A CA 1
ATOM 661 C C . GLY A 1 84 ? 23.876 -2.634 -15.794 1.00 94.50 84 GLY A C 1
ATOM 662 O O . GLY A 1 84 ? 24.312 -1.574 -15.359 1.00 94.50 84 GLY A O 1
ATOM 663 N N . ARG A 1 85 ? 24.529 -3.796 -15.646 1.00 93.06 85 ARG A N 1
ATOM 664 C CA . ARG A 1 85 ? 25.861 -3.914 -15.018 1.00 93.06 85 ARG A CA 1
ATOM 665 C C . ARG A 1 85 ? 27.002 -3.456 -15.920 1.00 93.06 85 ARG A C 1
ATOM 667 O O . ARG A 1 85 ? 28.030 -3.015 -15.415 1.00 93.06 85 ARG A O 1
ATOM 674 N N . GLU A 1 86 ? 26.834 -3.606 -17.228 1.00 92.94 86 GLU A N 1
ATOM 675 C CA . GLU A 1 86 ? 27.827 -3.211 -18.228 1.00 92.94 86 GLU A CA 1
ATOM 676 C C . GLU A 1 86 ? 27.809 -1.691 -18.460 1.00 92.94 86 GLU A C 1
ATOM 678 O O . GLU A 1 86 ? 28.855 -1.048 -18.460 1.00 92.94 86 GLU A O 1
ATOM 683 N N . GLU A 1 87 ? 26.618 -1.106 -18.610 1.00 93.75 87 GLU A N 1
ATOM 684 C CA . GLU A 1 87 ? 26.434 0.288 -19.047 1.00 93.75 87 GLU A CA 1
ATOM 685 C C . GLU A 1 87 ? 26.122 1.262 -17.898 1.00 93.75 87 GLU A C 1
ATOM 687 O O . GLU A 1 87 ? 26.203 2.488 -18.049 1.00 93.75 87 GLU A O 1
ATOM 692 N N . GLY A 1 88 ? 25.717 0.734 -16.744 1.00 91.31 88 GLY A N 1
ATOM 693 C CA . GLY A 1 88 ? 25.239 1.515 -15.613 1.00 91.31 88 GLY A CA 1
ATOM 694 C C . GLY A 1 88 ? 26.312 1.926 -14.611 1.00 91.31 88 GLY A C 1
ATOM 695 O O . GLY A 1 88 ? 27.406 1.376 -14.563 1.00 91.31 88 GLY A O 1
ATOM 696 N N . SER A 1 89 ? 25.956 2.884 -13.756 1.00 86.94 89 SER A N 1
ATOM 697 C CA . SER A 1 89 ? 26.698 3.205 -12.539 1.00 86.94 89 SER A CA 1
ATOM 698 C C . SER A 1 89 ? 26.035 2.499 -11.354 1.00 86.94 89 SER A C 1
ATOM 700 O O . SER A 1 89 ? 24.948 2.883 -10.906 1.00 86.94 89 SER A O 1
ATOM 702 N N . CYS A 1 90 ? 26.652 1.416 -10.882 1.00 80.88 90 CYS A N 1
ATOM 703 C CA . CYS A 1 90 ? 26.124 0.570 -9.814 1.00 80.88 90 CYS A CA 1
ATOM 704 C C . CYS A 1 90 ? 27.248 -0.091 -8.997 1.00 80.88 90 CYS A C 1
ATOM 706 O O . CYS A 1 90 ? 28.415 -0.060 -9.373 1.00 80.88 90 CYS A O 1
ATOM 708 N N . SER A 1 91 ? 26.910 -0.665 -7.842 1.00 81.81 91 SER A N 1
ATOM 709 C CA . SER A 1 91 ? 27.882 -1.279 -6.923 1.00 81.81 91 SER A CA 1
ATOM 710 C C . SER A 1 91 ? 28.389 -2.635 -7.412 1.00 81.81 91 SER A C 1
ATOM 712 O O . SER A 1 91 ? 29.485 -3.037 -7.035 1.00 81.81 91 SER A O 1
ATOM 714 N N . THR A 1 92 ? 27.593 -3.348 -8.215 1.00 83.00 92 THR A N 1
ATOM 715 C CA . THR A 1 92 ? 27.963 -4.648 -8.806 1.00 83.00 92 THR A CA 1
ATOM 716 C C . THR A 1 92 ? 28.296 -4.562 -10.298 1.00 83.00 92 THR A C 1
ATOM 718 O O . THR A 1 92 ? 28.286 -5.580 -10.991 1.00 83.00 92 THR A O 1
ATOM 721 N N . CYS A 1 93 ? 28.546 -3.348 -10.790 1.00 83.62 93 CYS A N 1
ATOM 722 C CA . CYS A 1 93 ? 28.918 -3.079 -12.171 1.00 83.62 93 CYS A CA 1
ATOM 723 C C . CYS A 1 93 ? 30.404 -3.403 -12.365 1.00 83.62 93 CYS A C 1
ATOM 725 O O . CYS A 1 93 ? 31.245 -2.958 -11.585 1.00 83.62 93 CYS A O 1
ATOM 727 N N . ASP A 1 94 ? 30.711 -4.169 -13.410 1.00 70.00 94 ASP A N 1
ATOM 728 C CA . ASP A 1 94 ? 32.067 -4.650 -13.710 1.00 70.00 94 ASP A CA 1
ATOM 729 C C . ASP A 1 94 ? 32.751 -3.827 -14.828 1.00 70.00 94 ASP A C 1
ATOM 731 O O . ASP A 1 94 ? 33.870 -4.143 -15.235 1.00 70.00 94 ASP A O 1
ATOM 735 N N . GLY A 1 95 ? 32.087 -2.779 -15.337 1.00 66.94 95 GLY A N 1
ATOM 736 C CA . GLY A 1 95 ? 32.554 -1.926 -16.437 1.00 66.94 95 GLY A CA 1
ATOM 737 C C . GLY A 1 95 ? 32.589 -0.427 -16.110 1.00 66.94 95 GLY A C 1
ATOM 738 O O . GLY A 1 95 ? 32.170 0.003 -15.038 1.00 66.94 95 GLY A O 1
ATOM 739 N N . ASP A 1 96 ? 33.051 0.381 -17.071 1.00 77.56 96 ASP A N 1
ATOM 740 C CA . ASP A 1 96 ? 33.124 1.855 -16.989 1.00 77.56 96 ASP A CA 1
ATOM 741 C C . ASP A 1 96 ? 31.768 2.542 -17.286 1.00 77.56 96 ASP A C 1
ATOM 743 O O . ASP A 1 96 ? 31.715 3.667 -17.793 1.00 77.56 96 ASP A O 1
ATOM 747 N N . GLY A 1 97 ? 30.659 1.847 -17.018 1.00 83.00 97 GLY A N 1
ATOM 748 C CA . GLY A 1 97 ? 29.304 2.322 -17.266 1.00 83.00 97 GLY A CA 1
ATOM 749 C C . GLY A 1 97 ? 29.016 3.664 -16.583 1.00 83.00 97 GLY A C 1
ATOM 750 O O . GLY A 1 97 ? 29.432 3.926 -15.453 1.00 83.00 97 GLY A O 1
ATOM 751 N N . THR A 1 98 ? 28.290 4.544 -17.275 1.00 89.12 98 THR A N 1
ATOM 752 C CA . THR A 1 98 ? 28.015 5.919 -16.805 1.00 89.12 98 THR A CA 1
ATOM 753 C C . THR A 1 98 ? 26.531 6.216 -16.616 1.00 89.12 98 THR A C 1
ATOM 755 O O . THR A 1 98 ? 26.170 7.295 -16.142 1.00 89.12 98 THR A O 1
ATOM 758 N N . ILE A 1 99 ? 25.643 5.276 -16.954 1.00 93.62 99 ILE A N 1
ATOM 759 C CA . ILE A 1 99 ? 24.201 5.488 -16.828 1.00 93.62 99 ILE A CA 1
ATOM 760 C C . ILE A 1 99 ? 23.806 5.371 -15.355 1.00 93.62 99 ILE A C 1
ATOM 762 O O . ILE A 1 99 ? 23.709 4.283 -14.797 1.00 93.62 99 ILE A O 1
ATOM 766 N N . GLU A 1 100 ? 23.537 6.499 -14.708 1.00 93.31 100 GLU A N 1
ATOM 767 C CA . GLU A 1 100 ? 23.080 6.495 -13.315 1.00 93.31 100 GLU A CA 1
ATOM 768 C C . GLU A 1 100 ? 21.580 6.196 -13.189 1.00 93.31 100 GLU A C 1
ATOM 770 O O . GLU A 1 100 ? 21.143 5.551 -12.233 1.00 93.31 100 GLU A O 1
ATOM 775 N N . LYS A 1 101 ? 20.768 6.704 -14.127 1.00 95.75 101 LYS A N 1
ATOM 776 C CA . LYS A 1 101 ? 19.298 6.700 -14.063 1.00 95.75 101 LYS A CA 1
ATOM 777 C C . LYS A 1 101 ? 18.666 6.598 -15.444 1.00 95.75 101 LYS A C 1
ATOM 779 O O . LYS A 1 101 ? 19.288 6.960 -16.439 1.00 95.75 101 LYS A O 1
ATOM 784 N N . GLY A 1 102 ? 17.412 6.154 -15.479 1.00 95.62 102 GLY A N 1
ATOM 785 C CA . GLY A 1 102 ? 16.600 6.156 -16.690 1.00 95.62 102 GLY A CA 1
ATOM 786 C C . GLY A 1 102 ? 17.111 5.170 -17.732 1.00 95.62 102 GLY A C 1
ATOM 787 O O . GLY A 1 102 ? 17.260 5.531 -18.898 1.00 95.62 102 GLY A O 1
ATOM 788 N N . LEU A 1 103 ? 17.390 3.931 -17.314 1.00 97.06 103 LEU A N 1
ATOM 789 C CA . LEU A 1 103 ? 17.837 2.882 -18.225 1.00 97.06 103 LEU A CA 1
ATOM 790 C C . LEU A 1 103 ? 16.789 2.667 -19.321 1.00 97.06 103 LEU A C 1
ATOM 792 O O . LEU A 1 103 ? 15.649 2.282 -19.048 1.00 97.06 103 LEU A O 1
ATOM 796 N N . ARG A 1 104 ? 17.186 2.928 -20.566 1.00 97.06 104 ARG A N 1
ATOM 797 C CA . ARG A 1 104 ? 16.320 2.834 -21.737 1.00 97.06 104 ARG A CA 1
ATOM 798 C C . ARG A 1 104 ? 16.891 1.817 -22.711 1.00 97.06 104 ARG A C 1
ATOM 800 O O . ARG A 1 104 ? 18.041 1.933 -23.137 1.00 97.06 104 ARG A O 1
ATOM 807 N N . VAL A 1 105 ? 16.084 0.825 -23.063 1.00 97.56 105 VAL A N 1
ATOM 808 C CA . VAL A 1 105 ? 16.527 -0.345 -23.827 1.00 97.56 105 VAL A CA 1
ATOM 809 C C . VAL A 1 105 ? 15.705 -0.528 -25.090 1.00 97.56 105 VAL A C 1
ATOM 811 O O . VAL A 1 105 ? 14.554 -0.102 -25.167 1.00 97.56 105 VAL A O 1
ATOM 814 N N . ARG A 1 106 ? 16.310 -1.197 -26.066 1.00 97.50 106 ARG A N 1
ATOM 815 C CA . ARG A 1 106 ? 15.641 -1.843 -27.186 1.00 97.50 106 ARG A CA 1
ATOM 816 C C . ARG A 1 106 ? 15.566 -3.335 -26.892 1.00 97.50 106 ARG A C 1
ATOM 818 O O . ARG A 1 106 ? 16.598 -3.960 -26.658 1.00 97.50 106 ARG A O 1
ATOM 825 N N . VAL A 1 107 ? 14.363 -3.891 -26.943 1.00 97.38 107 VAL A N 1
ATOM 826 C CA . VAL A 1 107 ? 14.113 -5.329 -26.808 1.00 97.38 107 VAL A CA 1
ATOM 827 C C . VAL A 1 107 ? 13.642 -5.902 -28.134 1.00 97.38 107 VAL A C 1
ATOM 829 O O . VAL A 1 107 ? 12.838 -5.283 -28.834 1.00 97.38 107 VAL A O 1
ATOM 832 N N . VAL A 1 108 ? 14.146 -7.085 -28.476 1.00 97.00 108 VAL A N 1
ATOM 833 C CA . VAL A 1 108 ? 13.726 -7.852 -29.652 1.00 97.00 108 VAL A CA 1
ATOM 834 C C . VAL A 1 108 ? 13.362 -9.261 -29.213 1.00 97.00 108 VAL A C 1
ATOM 836 O O . VAL A 1 108 ? 14.083 -9.853 -28.411 1.00 97.00 108 VAL A O 1
ATOM 839 N N . GLY A 1 109 ? 12.258 -9.798 -29.724 1.00 96.00 109 GLY A N 1
ATOM 840 C CA . GLY A 1 109 ? 11.799 -11.133 -29.350 1.00 96.00 109 GLY A CA 1
ATOM 841 C C . GLY A 1 109 ? 10.500 -11.554 -30.026 1.00 96.00 109 GLY A C 1
ATOM 842 O O . GLY A 1 109 ? 10.137 -11.046 -31.089 1.00 96.00 109 GLY A O 1
ATOM 843 N N . ALA A 1 110 ? 9.762 -12.456 -29.383 1.00 95.06 110 ALA A N 1
ATOM 844 C CA . ALA A 1 110 ? 8.448 -12.922 -29.827 1.00 95.06 110 ALA A CA 1
ATOM 845 C C . ALA A 1 110 ? 7.441 -12.971 -28.666 1.00 95.06 110 ALA A C 1
ATOM 847 O O . ALA A 1 110 ? 7.821 -13.098 -27.505 1.00 95.06 110 ALA A O 1
ATOM 848 N N . LEU A 1 111 ? 6.139 -12.893 -28.964 1.00 92.81 111 LEU A N 1
ATOM 849 C CA . LEU A 1 111 ? 5.100 -12.974 -27.927 1.00 92.81 111 LEU A CA 1
ATOM 850 C C . LEU A 1 111 ? 5.137 -14.324 -27.205 1.00 92.81 111 LEU A C 1
ATOM 852 O O . LEU A 1 111 ? 5.016 -15.377 -27.832 1.00 92.81 111 LEU A O 1
ATOM 856 N N . GLY A 1 112 ? 5.258 -14.265 -25.880 1.00 84.50 112 GLY A N 1
ATOM 857 C CA . GLY A 1 112 ? 5.292 -15.416 -24.983 1.00 84.50 112 GLY A CA 1
ATOM 858 C C . GLY A 1 112 ? 3.947 -15.771 -24.348 1.00 84.50 112 GLY A C 1
ATOM 859 O O . GLY A 1 112 ? 3.812 -16.859 -23.794 1.00 84.50 112 GLY A O 1
ATOM 860 N N . GLY A 1 113 ? 2.929 -14.905 -24.434 1.00 78.50 113 GLY A N 1
ATOM 861 C CA . GLY A 1 113 ? 1.610 -15.197 -23.866 1.00 78.50 113 GLY A CA 1
ATOM 862 C C . GLY A 1 113 ? 0.577 -14.076 -23.984 1.00 78.50 113 GLY A C 1
ATOM 863 O O . GLY A 1 113 ? 0.862 -12.977 -24.453 1.00 78.50 113 GLY A O 1
ATOM 864 N N . VAL A 1 114 ? -0.643 -14.378 -23.531 1.00 72.62 114 VAL A N 1
ATOM 865 C CA . VAL A 1 114 ? -1.789 -13.458 -23.478 1.00 72.62 114 VAL A CA 1
ATOM 866 C C . VAL A 1 114 ? -1.935 -12.891 -22.063 1.00 72.62 114 VAL A C 1
ATOM 868 O O . VAL A 1 114 ? -2.486 -13.533 -21.174 1.00 72.62 114 VAL A O 1
ATOM 871 N N . GLY A 1 115 ? -1.414 -11.686 -21.848 1.00 81.25 115 GLY A N 1
ATOM 872 C CA . GLY A 1 115 ? -1.493 -10.945 -20.588 1.00 81.25 115 GLY A CA 1
ATOM 873 C C . GLY A 1 115 ? -1.505 -9.438 -20.841 1.00 81.25 115 GLY A C 1
ATOM 874 O O . GLY A 1 115 ? -1.328 -9.001 -21.977 1.00 81.25 115 GLY A O 1
ATOM 875 N N . THR A 1 116 ? -1.712 -8.647 -19.789 1.00 85.62 116 THR A N 1
ATOM 876 C CA . THR A 1 116 ? -1.576 -7.185 -19.848 1.00 85.62 116 THR A CA 1
ATOM 877 C C . THR A 1 116 ? -0.746 -6.723 -18.645 1.00 85.62 116 THR A C 1
ATOM 879 O O . THR A 1 116 ? -1.298 -6.645 -17.544 1.00 85.62 116 THR A O 1
ATOM 882 N N . PRO A 1 117 ? 0.547 -6.396 -18.819 1.00 91.69 117 PRO A N 1
ATOM 883 C CA . PRO A 1 117 ? 1.320 -6.393 -20.069 1.00 91.69 117 PRO A CA 1
ATOM 884 C C . PRO A 1 117 ? 1.488 -7.780 -20.697 1.00 91.69 117 PRO A C 1
ATOM 886 O O . PRO A 1 117 ? 1.392 -8.801 -20.019 1.00 91.69 117 PRO A O 1
ATOM 889 N N . GLN A 1 118 ? 1.719 -7.817 -22.010 1.00 92.75 118 GLN A N 1
ATOM 890 C CA . GLN A 1 118 ? 2.016 -9.074 -22.699 1.00 92.75 118 GLN A CA 1
ATOM 891 C C . GLN A 1 118 ? 3.445 -9.507 -22.374 1.00 92.75 118 GLN A C 1
ATOM 893 O O . GLN A 1 118 ? 4.348 -8.670 -22.346 1.00 92.75 118 GLN A O 1
ATOM 898 N N . VAL A 1 119 ? 3.652 -10.807 -22.161 1.00 94.31 119 VAL A N 1
ATOM 899 C CA . VAL A 1 119 ? 4.997 -11.353 -21.946 1.00 94.31 119 VAL A CA 1
ATOM 900 C C . VAL A 1 119 ? 5.725 -11.425 -23.285 1.00 94.31 119 VAL A C 1
ATOM 902 O O . VAL A 1 119 ? 5.196 -11.978 -24.254 1.00 94.31 119 VAL A O 1
ATOM 905 N N . LEU A 1 120 ? 6.935 -10.880 -23.332 1.00 95.31 120 LEU A N 1
ATOM 906 C CA . LEU A 1 120 ? 7.854 -10.966 -24.457 1.00 95.31 120 LEU A CA 1
ATOM 907 C C . LEU A 1 120 ? 8.930 -12.007 -24.131 1.00 95.31 120 LEU A C 1
ATOM 909 O O . LEU A 1 120 ? 9.669 -11.841 -23.165 1.00 95.31 120 LEU A O 1
ATOM 913 N N . ASN A 1 121 ? 9.026 -13.057 -24.947 1.00 96.31 121 ASN A N 1
ATOM 914 C CA . ASN A 1 121 ? 10.169 -13.967 -24.932 1.00 96.31 121 ASN A CA 1
ATOM 915 C C . ASN A 1 121 ? 11.320 -13.251 -25.634 1.00 96.31 121 ASN A C 1
ATOM 917 O O . ASN A 1 121 ? 11.263 -13.055 -26.852 1.00 96.31 121 ASN A O 1
ATOM 921 N N . VAL A 1 122 ? 12.298 -12.785 -24.864 1.00 97.12 122 VAL A N 1
ATOM 922 C CA . VAL A 1 122 ? 13.332 -11.878 -25.360 1.00 97.12 122 VAL A CA 1
ATOM 923 C C . VAL A 1 122 ? 14.486 -12.655 -25.982 1.00 97.12 122 VAL A C 1
ATOM 925 O O . VAL A 1 122 ? 15.100 -13.499 -25.331 1.00 97.12 122 VAL A O 1
ATOM 928 N N . ASP A 1 123 ? 14.821 -12.299 -27.222 1.00 97.00 123 ASP A N 1
ATOM 929 C CA . ASP A 1 123 ? 15.987 -12.804 -27.951 1.00 97.00 123 ASP A CA 1
ATOM 930 C C . ASP A 1 123 ? 17.205 -11.885 -27.770 1.00 97.00 123 ASP A C 1
ATOM 932 O O . ASP A 1 123 ? 18.343 -12.353 -27.726 1.00 97.00 123 ASP A O 1
ATOM 936 N N . SER A 1 124 ? 16.989 -10.564 -27.685 1.00 96.94 124 SER A N 1
ATOM 937 C CA . SER A 1 124 ? 18.071 -9.603 -27.443 1.00 96.94 124 SER A CA 1
ATOM 938 C C . SER A 1 124 ? 17.619 -8.334 -26.723 1.00 96.94 124 SER A C 1
ATOM 940 O O . SER A 1 124 ? 16.494 -7.863 -26.906 1.00 96.94 124 SER A O 1
ATOM 942 N N . VAL A 1 125 ? 18.537 -7.765 -25.938 1.00 97.75 125 VAL A N 1
ATOM 943 C CA . VAL A 1 125 ? 18.405 -6.462 -25.277 1.00 97.75 125 VAL A CA 1
ATOM 944 C C . VAL A 1 125 ? 19.646 -5.639 -25.609 1.00 97.75 125 VAL A C 1
ATOM 946 O O . VAL A 1 125 ? 20.764 -6.107 -25.422 1.00 97.75 125 VAL A O 1
ATOM 949 N N . THR A 1 126 ? 19.458 -4.416 -26.098 1.00 97.06 126 THR A N 1
ATOM 950 C CA . THR A 1 126 ? 20.535 -3.432 -26.296 1.00 97.06 126 THR A CA 1
ATOM 951 C C . THR A 1 126 ? 20.115 -2.088 -25.715 1.00 97.06 126 THR A C 1
ATOM 953 O O . THR A 1 126 ? 18.930 -1.867 -25.469 1.00 97.06 126 THR A O 1
ATOM 956 N N . LEU A 1 127 ? 21.041 -1.144 -25.528 1.00 96.00 127 LEU A N 1
ATOM 957 C CA . LEU A 1 127 ? 20.644 0.238 -25.239 1.00 96.00 127 LEU A CA 1
ATOM 958 C C . LEU A 1 127 ? 19.755 0.778 -26.367 1.00 96.00 127 LEU A C 1
ATOM 960 O O . LEU A 1 127 ? 19.973 0.466 -27.540 1.00 96.00 127 LEU A O 1
ATOM 964 N N . ALA A 1 128 ? 18.773 1.614 -26.022 1.00 93.56 128 ALA A N 1
ATOM 965 C CA . ALA A 1 128 ? 17.893 2.243 -27.013 1.00 93.56 128 ALA A CA 1
ATOM 966 C C . ALA A 1 128 ? 18.657 3.172 -27.980 1.00 93.56 128 ALA A C 1
ATOM 968 O O . ALA A 1 128 ? 18.199 3.431 -29.087 1.00 93.56 128 ALA A O 1
ATOM 969 N N . THR A 1 129 ? 19.842 3.647 -27.585 1.00 91.19 129 THR A N 1
ATOM 970 C CA . THR A 1 129 ? 20.757 4.425 -28.435 1.00 91.19 129 THR A CA 1
ATOM 971 C C . THR A 1 129 ? 21.488 3.568 -29.472 1.00 91.19 129 THR A C 1
ATOM 973 O O . THR A 1 129 ? 21.983 4.095 -30.468 1.00 91.19 129 THR A O 1
ATOM 976 N N . VAL A 1 130 ? 21.550 2.249 -29.272 1.00 87.38 130 VAL A N 1
ATOM 977 C CA . VAL A 1 130 ? 22.260 1.306 -30.142 1.00 87.38 130 VAL A CA 1
ATOM 978 C C . VAL A 1 130 ? 21.266 0.698 -31.135 1.00 87.38 130 VAL A C 1
ATOM 980 O O . VAL A 1 130 ? 20.808 -0.437 -31.002 1.00 87.38 130 VAL A O 1
ATOM 983 N N . GLY A 1 131 ? 20.945 1.490 -32.160 1.00 81.69 131 GLY A N 1
ATOM 984 C CA . GLY A 1 131 ? 20.084 1.103 -33.280 1.00 81.69 131 GLY A CA 1
ATOM 985 C C . GLY A 1 131 ? 18.578 1.263 -33.029 1.00 81.69 131 GLY A C 1
ATOM 986 O O . GLY A 1 131 ? 18.095 1.243 -31.901 1.00 81.69 131 GLY A O 1
ATOM 987 N N . GLY A 1 132 ? 17.822 1.414 -34.120 1.00 87.81 132 GLY A N 1
ATOM 988 C CA . GLY A 1 132 ? 16.360 1.533 -34.121 1.00 87.81 132 GLY A CA 1
ATOM 989 C C . GLY A 1 132 ? 15.636 0.190 -34.263 1.00 87.81 132 GLY A C 1
ATOM 990 O O . GLY A 1 132 ? 16.261 -0.874 -34.317 1.00 87.81 132 GLY A O 1
ATOM 991 N N . CYS A 1 133 ? 14.309 0.247 -34.374 1.00 93.19 133 CYS A N 1
ATOM 992 C CA . CYS A 1 133 ? 13.486 -0.897 -34.778 1.00 93.19 133 CYS A CA 1
ATOM 993 C C . CYS A 1 133 ? 13.241 -0.974 -36.297 1.00 93.19 133 CYS A C 1
ATOM 995 O O . CYS A 1 133 ? 12.540 -1.870 -36.758 1.00 93.19 133 CYS A O 1
ATOM 997 N N . ASP A 1 134 ? 13.843 -0.088 -37.096 1.00 92.12 134 ASP A N 1
ATOM 998 C CA . ASP A 1 134 ? 13.627 -0.016 -38.550 1.00 92.12 134 ASP A CA 1
ATOM 999 C C . ASP A 1 134 ? 13.988 -1.319 -39.274 1.00 92.12 134 ASP A C 1
ATOM 1001 O O . ASP A 1 134 ? 13.261 -1.770 -40.159 1.00 92.12 134 ASP A O 1
ATOM 1005 N N . SER A 1 135 ? 15.061 -1.991 -38.840 1.00 89.19 135 SER A N 1
ATOM 1006 C CA . SER A 1 135 ? 15.473 -3.300 -39.369 1.00 89.19 135 SER A CA 1
ATOM 1007 C C . SER A 1 135 ? 14.474 -4.426 -39.082 1.00 89.19 135 SER A C 1
ATOM 1009 O O . SER A 1 135 ? 14.593 -5.506 -39.653 1.00 89.19 135 SER A O 1
ATOM 1011 N N . PHE A 1 136 ? 13.500 -4.180 -38.205 1.00 90.25 136 PHE A N 1
ATOM 1012 C CA . PHE A 1 136 ? 12.434 -5.106 -37.825 1.00 90.25 136 PHE A CA 1
ATOM 1013 C C . PHE A 1 136 ? 11.061 -4.667 -38.358 1.00 90.25 136 PHE A C 1
ATOM 1015 O O . PHE A 1 136 ? 10.043 -5.221 -37.957 1.00 90.25 136 PHE A O 1
ATOM 1022 N N . GLY A 1 137 ? 11.017 -3.687 -39.271 1.00 89.38 137 GLY A N 1
ATOM 1023 C CA . GLY A 1 137 ? 9.764 -3.137 -39.797 1.00 89.38 137 GLY A CA 1
ATOM 1024 C C . GLY A 1 137 ? 9.134 -2.057 -38.911 1.00 89.38 137 GLY A C 1
ATOM 1025 O O . GLY A 1 137 ? 7.978 -1.701 -39.130 1.00 89.38 137 GLY A O 1
ATOM 1026 N N . GLY A 1 138 ? 9.888 -1.525 -37.945 1.00 91.00 138 GLY A N 1
ATOM 1027 C CA . GLY A 1 138 ? 9.453 -0.481 -37.021 1.00 91.00 138 GLY A CA 1
ATOM 1028 C C . GLY A 1 138 ? 9.121 -1.002 -35.622 1.00 91.00 138 GLY A C 1
ATOM 1029 O O . GLY A 1 138 ? 9.228 -2.191 -35.315 1.00 91.00 138 GLY A O 1
ATOM 1030 N N . GLU A 1 139 ? 8.754 -0.076 -34.741 1.00 93.00 139 GLU A N 1
ATOM 1031 C CA . GLU A 1 139 ? 8.381 -0.391 -33.365 1.00 93.00 139 GLU A CA 1
ATOM 1032 C C . GLU A 1 139 ? 7.017 -1.092 -33.298 1.00 93.00 139 GLU A C 1
ATOM 1034 O O . GLU A 1 139 ? 6.020 -0.629 -33.853 1.00 93.00 139 GLU A O 1
ATOM 1039 N N . THR A 1 140 ? 6.963 -2.219 -32.589 1.00 94.19 140 THR A N 1
ATOM 1040 C CA . THR A 1 140 ? 5.747 -3.015 -32.413 1.00 94.19 140 THR A CA 1
ATOM 1041 C C . THR A 1 140 ? 5.119 -2.727 -31.055 1.00 94.19 140 THR A C 1
ATOM 1043 O O . THR A 1 140 ? 5.470 -3.329 -30.038 1.00 94.19 140 THR A O 1
ATOM 1046 N N . VAL A 1 141 ? 4.158 -1.805 -31.040 1.00 91.75 141 VAL A N 1
ATOM 1047 C CA . VAL A 1 141 ? 3.403 -1.434 -29.837 1.00 91.75 141 VAL A CA 1
ATOM 1048 C C . VAL A 1 141 ? 2.241 -2.417 -29.618 1.00 91.75 141 VAL A C 1
ATOM 1050 O O . VAL A 1 141 ? 1.466 -2.651 -30.549 1.00 91.75 141 VAL A O 1
ATOM 1053 N N . PRO A 1 142 ? 2.058 -2.977 -28.410 1.00 89.88 142 PRO A N 1
ATOM 1054 C CA . PRO A 1 142 ? 0.931 -3.858 -28.133 1.00 89.88 142 PRO A CA 1
ATOM 1055 C C . PRO A 1 142 ? -0.383 -3.067 -28.098 1.00 89.88 142 PRO A C 1
ATOM 1057 O O . PRO A 1 142 ? -0.439 -1.948 -27.589 1.00 89.88 142 PRO A O 1
ATOM 1060 N N . SER A 1 143 ? -1.469 -3.666 -28.597 1.00 85.75 143 SER A N 1
ATOM 1061 C CA . SER A 1 143 ? -2.790 -3.016 -28.655 1.00 85.75 143 SER A CA 1
ATOM 1062 C C . SER A 1 143 ? -3.417 -2.775 -27.276 1.00 85.75 143 SER A C 1
ATOM 1064 O O . SER A 1 143 ? -4.236 -1.874 -27.120 1.00 85.75 143 SER A O 1
ATOM 1066 N N . ASN A 1 144 ? -3.034 -3.576 -26.276 1.00 84.75 144 ASN A N 1
ATOM 1067 C CA . ASN A 1 144 ? -3.567 -3.524 -24.917 1.00 84.75 144 ASN A CA 1
ATOM 1068 C C . ASN A 1 144 ? -2.452 -3.102 -23.953 1.00 84.75 144 ASN A C 1
ATOM 1070 O O . ASN A 1 144 ? -1.691 -3.939 -23.472 1.00 84.75 144 ASN A O 1
ATOM 1074 N N . LEU A 1 145 ? -2.353 -1.802 -23.686 1.00 90.06 145 LEU A N 1
ATOM 1075 C CA . LEU A 1 145 ? -1.378 -1.229 -22.756 1.00 90.06 145 LEU A CA 1
ATOM 1076 C C . LEU A 1 145 ? -1.966 -1.117 -21.345 1.00 90.06 145 LEU A C 1
ATOM 1078 O O . LEU A 1 145 ? -3.139 -0.780 -21.183 1.00 90.06 145 LEU A O 1
ATOM 1082 N N . SER A 1 146 ? -1.140 -1.313 -20.313 1.00 90.62 146 SER A N 1
ATOM 1083 C CA . SER A 1 146 ? -1.517 -0.990 -18.928 1.00 90.62 146 SER A CA 1
ATOM 1084 C C . SER A 1 146 ? -0.855 0.312 -18.483 1.00 90.62 146 SER A C 1
ATOM 1086 O O . SER A 1 146 ? 0.321 0.336 -18.135 1.00 90.62 146 SER A O 1
ATOM 1088 N N . CYS A 1 147 ? -1.620 1.397 -18.397 1.00 91.06 147 CYS A N 1
ATOM 1089 C CA . CYS A 1 147 ? -1.131 2.698 -17.910 1.00 91.06 147 CYS A CA 1
ATOM 1090 C C . CYS A 1 147 ? -1.294 2.881 -16.382 1.00 91.06 147 CYS A C 1
ATOM 1092 O O . CYS A 1 147 ? -1.176 3.989 -15.841 1.00 91.06 147 CYS A O 1
ATOM 1094 N N . THR A 1 148 ? -1.604 1.793 -15.672 1.00 87.56 148 THR A N 1
ATOM 1095 C CA . THR A 1 148 ? -1.792 1.752 -14.219 1.00 87.56 148 THR A CA 1
ATOM 1096 C C . THR A 1 148 ? -0.597 1.115 -13.514 1.00 87.56 148 THR A C 1
ATOM 1098 O O . THR A 1 148 ? -0.041 0.123 -13.982 1.00 87.56 148 THR A O 1
ATOM 1101 N N . GLY A 1 149 ? -0.264 1.673 -12.353 1.00 85.06 149 GLY A N 1
ATOM 1102 C CA . GLY A 1 149 ? 0.692 1.163 -11.372 1.00 85.06 149 GLY A CA 1
ATOM 1103 C C . GLY A 1 149 ? 0.252 1.635 -9.983 1.00 85.06 149 GLY A C 1
ATOM 1104 O O . GLY A 1 149 ? -0.669 2.448 -9.876 1.00 85.06 149 GLY A O 1
ATOM 1105 N N . GLY A 1 150 ? 0.886 1.154 -8.919 1.00 82.19 150 GLY A N 1
ATOM 1106 C CA . GLY A 1 150 ? 0.535 1.532 -7.550 1.00 82.19 150 GLY A CA 1
ATOM 1107 C C . GLY A 1 150 ? -0.554 0.683 -6.898 1.00 82.19 150 GLY A C 1
ATOM 1108 O O . GLY A 1 150 ? -1.123 1.127 -5.902 1.00 82.19 150 GLY A O 1
ATOM 1109 N N . GLY A 1 151 ? -0.836 -0.523 -7.403 1.00 80.56 151 GLY A N 1
ATOM 1110 C CA . GLY A 1 151 ? -1.837 -1.420 -6.814 1.00 80.56 151 GLY A CA 1
ATOM 1111 C C . GLY A 1 151 ? -1.601 -1.674 -5.319 1.00 80.56 151 GLY A C 1
ATOM 1112 O O . GLY A 1 151 ? -2.523 -1.554 -4.511 1.00 80.56 151 GLY A O 1
ATOM 1113 N N . GLN A 1 152 ? -0.348 -1.893 -4.910 1.00 79.94 152 GLN A N 1
ATOM 1114 C CA . GLN A 1 152 ? 0.003 -2.051 -3.497 1.00 79.94 152 GLN A CA 1
ATOM 1115 C C . GLN A 1 152 ? -0.260 -0.763 -2.700 1.00 79.94 152 GLN A C 1
ATOM 1117 O O . GLN A 1 152 ? -0.740 -0.801 -1.566 1.00 79.94 152 GLN A O 1
ATOM 1122 N N . ARG A 1 153 ? 0.000 0.401 -3.302 1.00 81.81 153 ARG A N 1
ATOM 1123 C CA . ARG A 1 153 ? -0.239 1.716 -2.689 1.00 81.81 153 ARG A CA 1
ATOM 1124 C C . ARG A 1 153 ? -1.724 1.959 -2.433 1.00 81.81 153 ARG A C 1
ATOM 1126 O O . ARG A 1 153 ? -2.078 2.517 -1.393 1.00 81.81 153 ARG A O 1
ATOM 1133 N N . ASP A 1 154 ? -2.583 1.534 -3.350 1.00 86.38 154 ASP A N 1
ATOM 1134 C CA . ASP A 1 154 ? -4.031 1.657 -3.205 1.00 86.38 154 ASP A CA 1
ATOM 1135 C C . ASP A 1 154 ? -4.589 0.674 -2.172 1.00 86.38 154 ASP A C 1
ATOM 1137 O O . ASP A 1 154 ? -5.433 1.060 -1.360 1.00 86.38 154 ASP A O 1
ATOM 1141 N N . LEU A 1 155 ? -4.038 -0.540 -2.082 1.00 90.19 155 LEU A N 1
ATOM 1142 C CA . LEU A 1 155 ? -4.351 -1.482 -1.003 1.00 90.19 155 LEU A CA 1
ATOM 1143 C C . LEU A 1 155 ? -3.939 -0.940 0.374 1.00 90.19 155 LEU A C 1
ATOM 1145 O O . LEU A 1 155 ? -4.704 -1.051 1.332 1.00 90.19 155 LEU A O 1
ATOM 1149 N N . VAL A 1 156 ? -2.778 -0.281 0.480 1.00 88.81 156 VAL A N 1
ATOM 1150 C CA . VAL A 1 156 ? -2.345 0.402 1.713 1.00 88.81 156 VAL A CA 1
ATOM 1151 C C . VAL A 1 156 ? -3.309 1.530 2.092 1.00 88.81 156 VAL A C 1
ATOM 1153 O O . VAL A 1 156 ? -3.678 1.646 3.263 1.00 88.81 156 VAL A O 1
ATOM 1156 N N . LYS A 1 157 ? -3.766 2.342 1.125 1.00 89.88 157 LYS A N 1
ATOM 1157 C CA . LYS A 1 157 ? -4.794 3.371 1.371 1.00 89.88 157 LYS A CA 1
ATOM 1158 C C . LYS A 1 157 ? -6.102 2.746 1.853 1.00 89.88 157 LYS A C 1
ATOM 1160 O O . LYS A 1 157 ? -6.665 3.232 2.831 1.00 89.88 157 LYS A O 1
ATOM 1165 N N . ALA A 1 158 ? -6.567 1.681 1.200 1.00 94.19 158 ALA A N 1
ATOM 1166 C CA . ALA A 1 158 ? -7.807 0.997 1.553 1.00 94.19 158 ALA A CA 1
ATOM 1167 C C . ALA A 1 158 ? -7.741 0.399 2.966 1.00 94.19 158 ALA A C 1
ATOM 1169 O O . ALA A 1 158 ? -8.621 0.663 3.786 1.00 94.19 158 ALA A O 1
ATOM 1170 N N . HIS A 1 159 ? -6.665 -0.328 3.287 1.00 95.19 159 HIS A N 1
ATOM 1171 C CA . HIS A 1 159 ? -6.402 -0.837 4.633 1.00 95.19 159 HIS A CA 1
ATOM 1172 C C . HIS A 1 159 ? -6.412 0.293 5.670 1.00 95.19 159 HIS A C 1
ATOM 1174 O O . HIS A 1 159 ? -7.162 0.234 6.647 1.00 95.19 159 HIS A O 1
ATOM 1180 N N . GLY A 1 160 ? -5.622 1.347 5.439 1.00 93.94 160 GLY A N 1
ATOM 1181 C CA . GLY A 1 160 ? -5.523 2.487 6.347 1.00 93.94 160 GLY A CA 1
ATOM 1182 C C . GLY A 1 160 ? -6.868 3.184 6.566 1.00 93.94 160 GLY A C 1
ATOM 1183 O O . GLY A 1 160 ? -7.235 3.450 7.708 1.00 93.94 160 GLY A O 1
ATOM 1184 N N . ALA A 1 161 ? -7.640 3.423 5.503 1.00 95.50 161 ALA A N 1
ATOM 1185 C CA . ALA A 1 161 ? -8.956 4.054 5.584 1.00 95.50 161 ALA A CA 1
ATOM 1186 C C . ALA A 1 161 ? -9.956 3.209 6.388 1.00 95.50 161 ALA A C 1
ATOM 1188 O O . ALA A 1 161 ? -10.605 3.727 7.297 1.00 95.50 161 ALA A O 1
ATOM 1189 N N . LEU A 1 162 ? -10.040 1.903 6.111 1.00 98.19 162 LEU A N 1
ATOM 1190 C CA . LEU A 1 162 ? -10.913 0.980 6.843 1.00 98.19 162 LEU A CA 1
ATOM 1191 C C . LEU A 1 162 ? -10.554 0.926 8.333 1.00 98.19 162 LEU A C 1
ATOM 1193 O O . LEU A 1 162 ? -11.440 1.015 9.188 1.00 98.19 162 LEU A O 1
ATOM 1197 N N . MET A 1 163 ? -9.259 0.850 8.655 1.00 97.88 163 MET A N 1
ATOM 1198 C CA . MET A 1 163 ? -8.783 0.841 10.040 1.00 97.88 163 MET A CA 1
ATOM 1199 C C . MET A 1 163 ? -9.031 2.173 10.752 1.00 97.88 163 MET A C 1
ATOM 1201 O O . MET A 1 163 ? -9.434 2.171 11.914 1.00 97.88 163 MET A O 1
ATOM 1205 N N . MET A 1 164 ? -8.866 3.306 10.067 1.00 95.94 164 MET A N 1
ATOM 1206 C CA . MET A 1 164 ? -9.148 4.625 10.638 1.00 95.94 164 MET A CA 1
ATOM 1207 C C . MET A 1 164 ? -10.639 4.847 10.891 1.00 95.94 164 MET A C 1
ATOM 1209 O O . MET A 1 164 ? -11.009 5.321 11.962 1.00 95.94 164 MET A O 1
ATOM 1213 N N . ILE A 1 165 ? -11.513 4.472 9.955 1.00 97.62 165 ILE A N 1
ATOM 1214 C CA . ILE A 1 165 ? -12.965 4.577 10.159 1.00 97.62 165 ILE A CA 1
ATOM 1215 C C . ILE A 1 165 ? -13.397 3.661 11.311 1.00 97.62 165 ILE A C 1
ATOM 1217 O O . ILE A 1 165 ? -14.200 4.057 12.155 1.00 97.62 165 ILE A O 1
ATOM 1221 N N . SER A 1 166 ? -12.837 2.455 11.392 1.00 98.56 166 SER A N 1
ATOM 1222 C CA . SER A 1 166 ? -13.173 1.492 12.438 1.00 98.56 166 SER A CA 1
ATOM 1223 C C . SER A 1 166 ? -12.528 1.803 13.796 1.00 98.56 166 SER A C 1
ATOM 1225 O O . SER A 1 166 ? -13.182 2.340 14.693 1.00 98.56 166 SER A O 1
ATOM 1227 N N . TRP A 1 167 ? -11.247 1.464 13.957 1.00 98.00 167 TRP A N 1
ATOM 1228 C CA . TRP A 1 167 ? -10.493 1.588 15.204 1.00 98.00 167 TRP A CA 1
ATOM 1229 C C . TRP A 1 167 ? -10.170 3.037 15.549 1.00 98.00 167 TRP A C 1
ATOM 1231 O O . TRP A 1 167 ? -10.082 3.379 16.727 1.00 98.00 167 TRP A O 1
ATOM 1241 N N . GLY A 1 168 ? -10.029 3.891 14.535 1.00 95.69 168 GLY A N 1
ATOM 1242 C CA . GLY A 1 168 ? -9.816 5.318 14.733 1.00 95.69 168 GLY A CA 1
ATOM 1243 C C . GLY A 1 168 ? -11.076 6.057 15.187 1.00 95.69 168 GLY A C 1
ATOM 1244 O O . GLY A 1 168 ? -10.967 6.997 15.967 1.00 95.69 168 GLY A O 1
ATOM 1245 N N . PHE A 1 169 ? -12.274 5.637 14.771 1.00 96.62 169 PHE A N 1
ATOM 1246 C CA . PHE A 1 169 ? -13.488 6.422 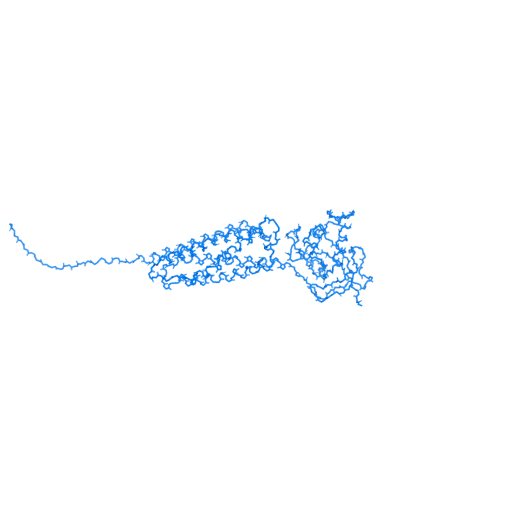15.012 1.00 96.62 169 PHE A CA 1
ATOM 1247 C C . PHE A 1 169 ? -14.665 5.622 15.578 1.00 96.62 169 PHE A C 1
ATOM 1249 O O . PHE A 1 169 ? -15.061 5.860 16.721 1.00 96.62 169 PHE A O 1
ATOM 1256 N N . LEU A 1 170 ? -15.230 4.676 14.821 1.00 98.00 170 LEU A N 1
ATOM 1257 C CA . LEU A 1 170 ? -16.476 3.994 15.193 1.00 98.00 170 LEU A CA 1
ATOM 1258 C C . LEU A 1 170 ? -16.356 3.213 16.507 1.00 98.00 170 LEU A C 1
ATOM 1260 O O . LEU A 1 170 ? -17.207 3.360 17.385 1.00 98.00 170 LEU A O 1
ATOM 1264 N N . LEU A 1 171 ? -15.302 2.412 16.681 1.00 97.88 171 LEU A N 1
ATOM 1265 C CA . LEU A 1 171 ? -15.137 1.590 17.883 1.00 97.88 171 LEU A CA 1
ATOM 1266 C C . LEU A 1 171 ? -14.925 2.450 19.153 1.00 97.88 171 LEU A C 1
ATOM 1268 O O . LEU A 1 171 ? -15.635 2.230 20.145 1.00 97.88 171 LEU A O 1
ATOM 1272 N N . PRO A 1 172 ? -14.052 3.484 19.153 1.00 97.12 172 PRO A N 1
ATOM 1273 C CA . PRO A 1 172 ? -14.000 4.467 20.239 1.00 97.12 172 PRO A CA 1
ATOM 1274 C C . PRO A 1 172 ? -15.346 5.158 20.504 1.00 97.12 172 PRO A C 1
ATOM 1276 O O . PRO A 1 172 ? -15.768 5.256 21.661 1.00 97.12 172 PRO A O 1
ATOM 1279 N N . LEU A 1 173 ? -16.052 5.593 19.452 1.00 95.81 173 LEU A N 1
ATOM 1280 C CA . LEU A 1 173 ? -17.360 6.243 19.563 1.00 95.81 173 LEU A CA 1
ATOM 1281 C C . LEU A 1 173 ? -18.376 5.332 20.262 1.00 95.81 173 LEU A C 1
ATOM 1283 O O . LEU A 1 173 ? -19.037 5.757 21.209 1.00 95.81 173 LEU A O 1
ATOM 1287 N N . GLY A 1 174 ? -18.459 4.059 19.870 1.00 96.12 174 GLY A N 1
ATOM 1288 C CA . GLY A 1 174 ? -19.342 3.078 20.499 1.00 96.12 174 GLY A CA 1
ATOM 1289 C C . GLY A 1 174 ? -19.074 2.910 22.000 1.00 96.12 174 GLY A C 1
ATOM 1290 O O . GLY A 1 174 ? -20.017 2.787 22.790 1.00 96.12 174 GLY A O 1
ATOM 1291 N N . VAL A 1 175 ? -17.806 2.944 22.427 1.00 95.62 175 VAL A N 1
ATOM 1292 C CA . VAL A 1 175 ? -17.416 2.891 23.850 1.00 95.62 175 VAL A CA 1
ATOM 1293 C C . VAL A 1 175 ? -17.813 4.172 24.593 1.00 95.62 175 VAL A C 1
ATOM 1295 O O . VAL A 1 175 ? -18.337 4.097 25.709 1.00 95.62 175 VAL A O 1
ATOM 1298 N N . ILE A 1 176 ? -17.598 5.340 23.983 1.00 93.69 176 ILE A N 1
ATOM 1299 C CA . ILE A 1 176 ? -17.959 6.655 24.534 1.00 93.69 176 ILE A CA 1
ATOM 1300 C C . ILE A 1 176 ? -19.480 6.759 24.722 1.00 93.69 176 ILE A C 1
ATOM 1302 O O . ILE A 1 176 ? -19.945 7.075 25.820 1.00 93.69 176 ILE A O 1
ATOM 1306 N N . LEU A 1 177 ? -20.272 6.403 23.707 1.00 92.56 177 LEU A N 1
ATOM 1307 C CA . LEU A 1 177 ? -21.736 6.421 23.787 1.00 92.56 177 LEU A CA 1
ATOM 1308 C C . LEU A 1 177 ? -22.258 5.462 24.865 1.00 92.56 177 LEU A C 1
ATOM 1310 O O . LEU A 1 177 ? -23.107 5.844 25.672 1.00 92.56 177 LEU A O 1
ATOM 1314 N N . ALA A 1 178 ? -21.698 4.251 24.962 1.00 92.31 178 ALA A N 1
ATOM 1315 C CA . ALA A 1 178 ? -22.057 3.292 26.011 1.00 92.31 178 ALA A CA 1
ATOM 1316 C C . ALA A 1 178 ? -21.703 3.766 27.428 1.00 92.31 178 ALA A C 1
ATOM 1318 O O . ALA A 1 178 ? -22.294 3.304 28.408 1.00 92.31 178 ALA A O 1
ATOM 1319 N N . ARG A 1 179 ? -20.720 4.664 27.559 1.00 91.00 179 ARG A N 1
ATOM 1320 C CA . ARG A 1 179 ? -20.347 5.276 28.836 1.00 91.00 179 ARG A CA 1
ATOM 1321 C C . ARG A 1 179 ? -21.307 6.397 29.220 1.00 91.00 179 ARG A C 1
ATOM 1323 O O . ARG A 1 179 ? -21.721 6.453 30.378 1.00 91.00 179 ARG A O 1
ATOM 1330 N N . PHE A 1 180 ? -21.633 7.279 28.281 1.00 90.00 180 PHE A N 1
ATOM 1331 C CA . PHE A 1 180 ? -22.289 8.548 28.589 1.00 90.00 180 PHE A CA 1
ATOM 1332 C C . PHE A 1 180 ? -23.814 8.532 28.421 1.00 90.00 180 PHE A C 1
ATOM 1334 O O . PHE A 1 180 ? -24.507 9.195 29.193 1.00 90.00 180 PHE A O 1
ATOM 1341 N N . LEU A 1 181 ? -24.365 7.711 27.521 1.00 88.50 181 LEU A N 1
ATOM 1342 C CA . LEU A 1 181 ? -25.809 7.671 27.236 1.00 88.50 181 LEU A CA 1
ATOM 1343 C C . LEU A 1 181 ? -26.618 6.709 28.119 1.00 88.50 181 LEU A C 1
ATOM 1345 O O . LEU A 1 181 ? -27.799 6.491 27.868 1.00 88.50 181 LEU A O 1
ATOM 1349 N N . LYS A 1 182 ? -26.028 6.142 29.179 1.00 86.94 182 LYS A N 1
ATOM 1350 C CA . LYS A 1 182 ? -26.735 5.203 30.075 1.00 86.94 182 LYS A CA 1
ATOM 1351 C C . LYS A 1 182 ? -27.955 5.785 30.789 1.00 86.94 182 LYS A C 1
ATOM 1353 O O . LYS A 1 182 ? -28.795 5.018 31.233 1.00 86.94 182 LYS A O 1
ATOM 1358 N N . HIS A 1 183 ? -28.013 7.106 30.927 1.00 85.62 183 HIS A N 1
ATOM 1359 C CA . HIS A 1 183 ? -29.110 7.820 31.578 1.00 85.62 183 HIS A CA 1
ATOM 1360 C C . HIS A 1 183 ? -30.373 7.905 30.706 1.00 85.62 183 HIS A C 1
ATOM 1362 O O . HIS A 1 183 ? -31.426 8.271 31.207 1.00 85.62 183 HIS A O 1
ATOM 1368 N N . ARG A 1 184 ? -30.273 7.612 29.401 1.00 83.31 184 ARG A N 1
ATOM 1369 C CA . ARG A 1 184 ? -31.417 7.652 28.486 1.00 83.31 184 ARG A CA 1
ATOM 1370 C C . ARG A 1 184 ? -32.251 6.380 28.625 1.00 83.31 184 ARG A C 1
ATOM 1372 O O . ARG A 1 184 ? -31.708 5.274 28.684 1.00 83.31 184 ARG A O 1
ATOM 1379 N N . GLU A 1 185 ? -33.565 6.557 28.636 1.00 86.19 185 GLU A N 1
ATOM 1380 C CA . GLU A 1 185 ? -34.543 5.477 28.756 1.00 86.19 185 GLU A CA 1
ATOM 1381 C C . GLU A 1 185 ? -34.526 4.523 27.547 1.00 86.19 185 GLU A C 1
ATOM 1383 O O . GLU A 1 185 ? -33.878 4.765 26.525 1.00 86.19 185 GLU A O 1
ATOM 1388 N N . GLY A 1 186 ? -35.203 3.377 27.668 1.00 84.94 186 GLY A N 1
ATOM 1389 C CA . GLY A 1 186 ? -35.378 2.425 26.561 1.00 84.94 186 GLY A CA 1
ATOM 1390 C C . GLY A 1 186 ? -34.115 1.661 26.136 1.00 84.94 186 GLY A C 1
ATOM 1391 O O . GLY A 1 186 ? -34.104 1.007 25.088 1.00 84.94 186 GLY A O 1
ATOM 1392 N N . GLY A 1 187 ? -33.032 1.738 26.920 1.00 88.12 187 GLY A N 1
ATOM 1393 C CA . GLY A 1 187 ? -31.793 0.995 26.665 1.00 88.12 187 GLY A CA 1
ATOM 1394 C C . GLY A 1 187 ? -31.073 1.412 25.377 1.00 88.12 187 GLY A C 1
ATOM 1395 O O . GLY A 1 187 ? -30.321 0.617 24.806 1.00 88.12 187 GLY A O 1
ATOM 1396 N N . VAL A 1 188 ? -31.294 2.646 24.909 1.00 90.81 188 VAL A N 1
ATOM 1397 C CA . VAL A 1 188 ? -30.751 3.174 23.643 1.00 90.81 188 VAL A CA 1
ATOM 1398 C C . VAL A 1 188 ? -29.230 3.031 23.568 1.00 90.81 188 VAL A C 1
ATOM 1400 O O . VAL A 1 188 ? -28.707 2.603 22.539 1.00 90.81 188 VAL A O 1
ATOM 1403 N N . TRP A 1 189 ? -28.517 3.287 24.672 1.00 93.50 189 TRP A N 1
ATOM 1404 C CA . TRP A 1 189 ? -27.058 3.145 24.737 1.00 93.50 189 TRP A CA 1
ATOM 1405 C C . TRP A 1 189 ? -26.581 1.749 24.315 1.00 93.50 189 TRP A C 1
ATOM 1407 O O . TRP A 1 189 ? -25.550 1.630 23.659 1.00 93.50 189 TRP A O 1
ATOM 1417 N N . PHE A 1 190 ? -27.325 0.693 24.666 1.00 92.81 190 PHE A N 1
ATOM 1418 C CA . PHE A 1 190 ? -26.945 -0.687 24.373 1.00 9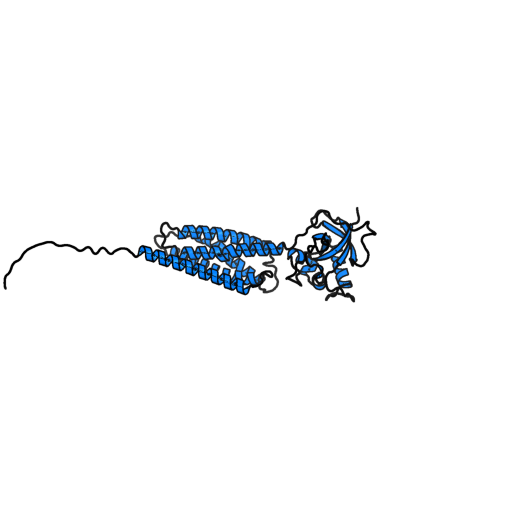2.81 190 PHE A CA 1
ATOM 1419 C C . PHE A 1 190 ? -27.174 -1.019 22.897 1.00 92.81 190 PHE A C 1
ATOM 1421 O O . PHE A 1 190 ? -26.323 -1.652 22.274 1.00 92.81 190 PHE A O 1
ATOM 1428 N N . LYS A 1 191 ? -28.291 -0.549 22.323 1.00 94.81 191 LYS A N 1
ATOM 1429 C CA . LYS A 1 191 ? -28.598 -0.712 20.894 1.00 94.81 191 LYS A CA 1
ATOM 1430 C C . LYS A 1 191 ? -27.565 0.009 20.027 1.00 94.81 191 LYS A C 1
ATOM 1432 O O . LYS A 1 191 ? -27.010 -0.610 19.124 1.00 94.81 191 LYS A O 1
ATOM 1437 N N . LEU A 1 192 ? -27.261 1.270 20.354 1.00 95.44 192 LEU A N 1
ATOM 1438 C CA . LEU A 1 192 ? -26.245 2.065 19.657 1.00 95.44 192 LEU A CA 1
ATOM 1439 C C . LEU A 1 192 ? -24.853 1.452 19.796 1.00 95.44 192 LEU A C 1
ATOM 1441 O O . LEU A 1 192 ? -24.169 1.282 18.793 1.00 95.44 192 LEU A O 1
ATOM 1445 N N . HIS A 1 193 ? -24.454 1.065 21.013 1.00 96.19 193 HIS A N 1
ATOM 1446 C CA . HIS A 1 193 ? -23.176 0.394 21.237 1.00 96.19 193 HIS A CA 1
ATOM 1447 C C . HIS A 1 193 ? -23.055 -0.854 20.370 1.00 96.19 193 HIS A C 1
ATOM 1449 O O . HIS A 1 193 ? -22.095 -0.983 19.624 1.00 96.19 193 HIS A O 1
ATOM 1455 N N . ARG A 1 194 ? -24.04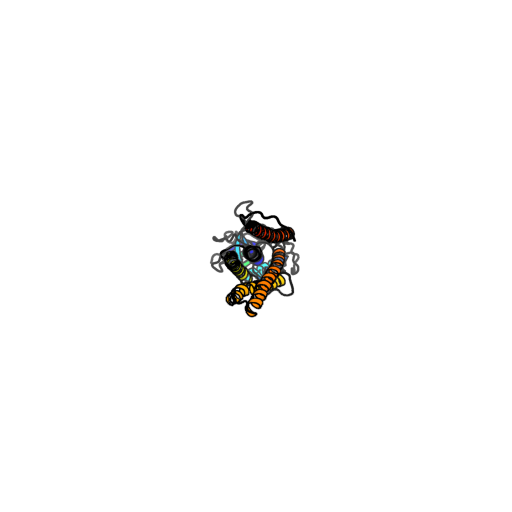7 -1.750 20.414 1.00 96.25 194 ARG A N 1
ATOM 1456 C CA . ARG A 1 194 ? -24.017 -2.985 19.629 1.00 96.25 194 ARG A CA 1
ATOM 1457 C C . ARG A 1 194 ? -23.936 -2.700 18.130 1.00 96.25 194 ARG A C 1
ATOM 1459 O O . ARG A 1 194 ? -23.082 -3.274 17.471 1.00 96.25 194 ARG A O 1
ATOM 1466 N N . ALA A 1 195 ? -24.781 -1.809 17.609 1.00 97.50 195 ALA A N 1
ATOM 1467 C CA . ALA A 1 195 ? -24.792 -1.475 16.186 1.00 97.50 195 ALA A CA 1
ATOM 1468 C C . ALA A 1 195 ? -23.441 -0.907 15.722 1.00 97.50 195 ALA A C 1
ATOM 1470 O O . ALA A 1 195 ? -22.848 -1.427 14.782 1.00 97.50 195 ALA A O 1
ATOM 1471 N N . ILE A 1 196 ? -22.913 0.098 16.428 1.00 98.00 196 ILE A N 1
ATOM 1472 C CA . ILE A 1 196 ? -21.646 0.752 16.076 1.00 98.00 196 ILE A CA 1
ATOM 1473 C C . ILE A 1 196 ? -20.463 -0.215 16.210 1.00 98.00 196 ILE A C 1
ATOM 1475 O O . ILE A 1 196 ? -19.604 -0.237 15.332 1.00 98.00 196 ILE A O 1
ATOM 1479 N N . GLN A 1 197 ? -20.428 -1.044 17.261 1.00 98.12 197 GLN A N 1
ATOM 1480 C CA . GLN A 1 197 ? -19.356 -2.026 17.450 1.00 98.12 197 GLN A CA 1
ATOM 1481 C C . GLN A 1 197 ? -19.379 -3.112 16.372 1.00 98.12 197 GLN A C 1
ATOM 1483 O O . GLN A 1 197 ? -18.322 -3.478 15.870 1.00 98.12 197 GLN A O 1
ATOM 1488 N N . CYS A 1 198 ? -20.560 -3.604 15.980 1.00 97.75 198 CYS A N 1
ATOM 1489 C CA . CYS A 1 198 ? -20.682 -4.566 14.885 1.00 97.75 198 CYS A CA 1
ATOM 1490 C C . CYS A 1 198 ? -20.208 -3.958 13.559 1.00 97.75 198 CYS A C 1
ATOM 1492 O O . CYS A 1 198 ? -19.369 -4.557 12.891 1.00 97.75 198 CYS A O 1
ATOM 1494 N N . THR A 1 199 ? -20.678 -2.758 13.205 1.00 98.25 199 THR A N 1
ATOM 1495 C CA . THR A 1 199 ? -20.256 -2.076 11.971 1.00 98.25 199 THR A CA 1
ATOM 1496 C C . THR A 1 199 ? -18.755 -1.796 11.966 1.00 98.25 199 THR A C 1
ATOM 1498 O O . THR A 1 199 ? -18.070 -2.122 11.000 1.00 98.25 199 THR A O 1
ATOM 1501 N N . GLY A 1 200 ? -18.221 -1.243 13.059 1.00 98.56 200 GLY A N 1
ATOM 1502 C CA . GLY A 1 200 ? -16.789 -0.996 13.204 1.00 98.56 200 GLY A CA 1
ATOM 1503 C C . GLY A 1 200 ? -15.979 -2.283 13.054 1.00 98.56 200 GLY A C 1
ATOM 1504 O O . GLY A 1 200 ? -15.037 -2.330 12.265 1.00 98.56 200 GLY A O 1
ATOM 1505 N N . LEU A 1 201 ? -16.361 -3.357 13.745 1.00 98.44 201 LEU A N 1
ATOM 1506 C CA . LEU A 1 201 ? -15.615 -4.611 13.699 1.00 98.44 201 LEU A CA 1
ATOM 1507 C C . LEU A 1 201 ? -15.633 -5.252 12.303 1.00 98.44 201 LEU A C 1
ATOM 1509 O O . LEU A 1 201 ? -14.605 -5.765 11.876 1.00 98.44 201 LEU A O 1
ATOM 1513 N N . LEU A 1 202 ? -16.741 -5.171 11.561 1.00 98.44 202 LEU A N 1
ATOM 1514 C CA . LEU A 1 202 ? -16.800 -5.659 10.176 1.00 98.44 202 LEU A CA 1
ATOM 1515 C C . LEU A 1 202 ? -15.830 -4.904 9.256 1.00 98.44 202 LEU A C 1
ATOM 1517 O O . LEU A 1 202 ? -15.090 -5.531 8.499 1.00 98.44 202 LEU A O 1
ATOM 1521 N N . LEU A 1 203 ? -15.773 -3.573 9.365 1.00 98.56 203 LEU A N 1
ATOM 1522 C CA . LEU A 1 203 ? -14.807 -2.761 8.616 1.00 98.56 203 LEU A CA 1
ATOM 1523 C C . LEU A 1 203 ? -13.360 -3.086 9.015 1.00 98.56 203 LEU A C 1
ATOM 1525 O O . LEU A 1 203 ? -12.491 -3.187 8.149 1.00 98.56 203 LEU A O 1
ATOM 1529 N N . ALA A 1 204 ? -13.105 -3.301 10.310 1.00 98.56 204 ALA A N 1
ATOM 1530 C CA . ALA A 1 204 ? -11.789 -3.710 10.796 1.00 98.56 204 ALA A CA 1
ATOM 1531 C C . ALA A 1 204 ? -11.376 -5.073 10.235 1.00 98.56 204 ALA A C 1
ATOM 1533 O O . ALA A 1 204 ? -10.230 -5.240 9.833 1.00 98.56 204 ALA A O 1
ATOM 1534 N N . ILE A 1 205 ? -12.296 -6.041 10.183 1.00 98.56 205 ILE A N 1
ATOM 1535 C CA . ILE A 1 205 ? -12.036 -7.366 9.612 1.00 98.56 205 ILE A CA 1
ATOM 1536 C C . ILE A 1 205 ? -11.691 -7.244 8.126 1.00 98.56 205 ILE A C 1
ATOM 1538 O O . ILE A 1 205 ? -10.695 -7.820 7.702 1.00 98.56 205 ILE A O 1
ATOM 1542 N N . ALA A 1 206 ? -12.439 -6.453 7.350 1.00 98.25 206 ALA A N 1
ATOM 1543 C CA . ALA A 1 206 ? -12.121 -6.215 5.940 1.00 98.25 206 ALA A CA 1
ATOM 1544 C C . ALA A 1 206 ? -10.716 -5.611 5.766 1.00 98.25 206 ALA A C 1
ATOM 1546 O O . ALA A 1 206 ? -9.909 -6.123 4.991 1.00 98.25 206 ALA A O 1
ATOM 1547 N N . GLY A 1 207 ? -10.380 -4.579 6.550 1.00 97.69 207 GLY A N 1
ATOM 1548 C CA . GLY A 1 207 ? -9.035 -4.001 6.550 1.00 97.69 207 GLY A CA 1
ATOM 1549 C C . GLY A 1 207 ? -7.962 -5.012 6.965 1.00 97.69 207 GLY A C 1
ATOM 1550 O O . GLY A 1 207 ? -6.863 -5.014 6.414 1.00 97.69 207 GLY A O 1
ATOM 1551 N N . PHE A 1 208 ? -8.259 -5.887 7.925 1.00 97.12 208 PHE A N 1
ATOM 1552 C CA . PHE A 1 208 ? -7.317 -6.887 8.423 1.00 97.12 208 PHE A CA 1
ATOM 1553 C C . PHE A 1 208 ? -7.058 -7.992 7.399 1.00 97.12 208 PHE A C 1
ATOM 1555 O O . PHE A 1 208 ? -5.914 -8.404 7.236 1.00 97.12 208 PHE A O 1
ATOM 1562 N N . ILE A 1 209 ? -8.084 -8.414 6.655 1.00 96.00 209 ILE A N 1
ATOM 1563 C CA . ILE A 1 209 ? -7.945 -9.367 5.546 1.00 96.00 209 ILE A CA 1
ATOM 1564 C C . ILE A 1 209 ? -7.022 -8.798 4.465 1.00 96.00 209 ILE A C 1
ATOM 1566 O O . ILE A 1 209 ? -6.136 -9.514 4.001 1.00 96.00 209 ILE A O 1
ATOM 1570 N N . ILE A 1 210 ? -7.164 -7.514 4.110 1.00 94.25 210 ILE A N 1
ATOM 1571 C CA . ILE A 1 210 ? -6.225 -6.857 3.183 1.00 94.25 210 ILE A CA 1
ATOM 1572 C C . ILE A 1 210 ? -4.799 -6.976 3.725 1.00 94.25 210 ILE A C 1
ATOM 1574 O O . ILE A 1 210 ? -3.912 -7.416 3.004 1.00 94.25 210 ILE A O 1
ATOM 1578 N N . ALA A 1 211 ? -4.579 -6.666 5.005 1.00 91.94 211 ALA A N 1
ATOM 1579 C CA . ALA A 1 211 ? -3.239 -6.736 5.579 1.00 91.94 211 ALA A CA 1
ATOM 1580 C C . ALA A 1 211 ? -2.638 -8.146 5.558 1.00 91.94 211 ALA A C 1
ATOM 1582 O O . ALA A 1 211 ? -1.482 -8.299 5.188 1.00 91.94 211 ALA A O 1
ATOM 1583 N N . LEU A 1 212 ? -3.413 -9.167 5.929 1.00 90.19 212 LEU A N 1
ATOM 1584 C CA . LEU A 1 212 ? -2.922 -10.546 5.988 1.00 90.19 212 LEU A CA 1
ATOM 1585 C C . LEU A 1 212 ? -2.702 -11.182 4.613 1.00 90.19 212 LEU A C 1
ATOM 1587 O O . LEU A 1 212 ? -1.915 -12.116 4.511 1.00 90.19 212 LEU A O 1
ATOM 1591 N N . THR A 1 213 ? -3.418 -10.727 3.584 1.00 85.81 213 THR A N 1
ATOM 1592 C CA . THR A 1 213 ? -3.348 -11.334 2.244 1.00 85.81 213 THR A CA 1
ATOM 1593 C C . THR A 1 213 ? -2.456 -10.567 1.278 1.00 85.81 213 THR A C 1
ATOM 1595 O O . THR A 1 213 ? -1.978 -11.161 0.321 1.00 85.81 213 THR A O 1
ATOM 1598 N N . GLN A 1 214 ? -2.254 -9.265 1.500 1.00 84.69 214 GLN A N 1
ATOM 1599 C CA . GLN A 1 214 ? -1.561 -8.390 0.551 1.00 84.69 214 GLN A CA 1
ATOM 1600 C C . GLN A 1 214 ? -0.231 -7.851 1.075 1.00 84.69 214 GLN A C 1
ATOM 1602 O O . GLN A 1 214 ? 0.545 -7.309 0.290 1.00 84.69 214 GLN A O 1
ATOM 1607 N N . PHE A 1 215 ? 0.030 -7.933 2.384 1.00 83.00 215 PHE A N 1
ATOM 1608 C CA . PHE A 1 215 ? 1.250 -7.392 2.978 1.00 83.00 215 PHE A CA 1
ATOM 1609 C C . PHE A 1 215 ? 2.096 -8.490 3.617 1.00 83.00 215 PHE A C 1
ATOM 1611 O O . PHE A 1 215 ? 1.594 -9.432 4.229 1.00 83.00 215 PHE A O 1
ATOM 1618 N N . ASP A 1 216 ? 3.407 -8.290 3.551 1.00 73.06 216 ASP A N 1
ATOM 1619 C CA . ASP A 1 216 ? 4.428 -9.115 4.188 1.00 73.06 216 ASP A CA 1
ATOM 1620 C C . ASP A 1 216 ? 4.481 -8.883 5.709 1.00 73.06 216 ASP A C 1
ATOM 1622 O O . ASP A 1 216 ? 5.412 -8.296 6.263 1.00 73.06 216 ASP A O 1
ATOM 1626 N N . VAL A 1 217 ? 3.427 -9.310 6.411 1.00 70.44 217 VAL A N 1
ATOM 1627 C CA . VAL A 1 217 ? 3.278 -9.109 7.865 1.00 70.44 217 VAL A CA 1
ATOM 1628 C C . VAL A 1 217 ? 4.249 -9.988 8.666 1.00 70.44 217 VAL A C 1
ATOM 1630 O O . VAL A 1 217 ? 4.737 -9.564 9.716 1.00 70.44 217 VAL A O 1
ATOM 1633 N N . PHE A 1 218 ? 4.544 -11.200 8.182 1.00 68.00 218 PHE A N 1
ATOM 1634 C CA . PHE A 1 218 ? 5.293 -12.228 8.925 1.00 68.00 218 PHE A CA 1
ATOM 1635 C C . PHE A 1 218 ? 6.695 -12.516 8.382 1.00 68.00 218 PHE A C 1
ATOM 1637 O O . PHE A 1 218 ? 7.502 -13.130 9.074 1.00 68.00 218 PHE A O 1
ATOM 1644 N N . THR A 1 219 ? 6.983 -12.072 7.164 1.00 62.47 219 THR A N 1
ATOM 1645 C CA . THR A 1 219 ? 8.180 -12.431 6.390 1.00 62.47 219 THR A CA 1
ATOM 1646 C C . THR A 1 219 ? 9.325 -11.434 6.567 1.00 62.47 219 THR A C 1
ATOM 1648 O O . THR A 1 219 ? 10.452 -11.721 6.180 1.00 62.47 219 THR A O 1
ATOM 1651 N N . ALA A 1 220 ? 9.084 -10.285 7.207 1.00 59.19 220 ALA A N 1
ATOM 1652 C CA . ALA A 1 220 ? 10.132 -9.306 7.462 1.00 59.19 220 ALA A CA 1
ATOM 1653 C C . ALA A 1 220 ? 11.184 -9.834 8.463 1.00 59.19 220 ALA A C 1
ATOM 1655 O O . ALA A 1 220 ? 10.887 -10.094 9.644 1.00 59.19 220 ALA A O 1
ATOM 1656 N N . GLU A 1 221 ? 12.428 -9.942 7.995 1.00 58.84 221 GLU A N 1
ATOM 1657 C CA . GLU A 1 221 ? 13.587 -10.256 8.828 1.00 58.84 221 GLU A CA 1
ATOM 1658 C C . GLU A 1 221 ? 13.909 -9.106 9.802 1.00 58.84 221 GLU A C 1
ATOM 1660 O O . GLU A 1 221 ? 13.695 -7.921 9.524 1.00 58.84 221 GLU A O 1
ATOM 1665 N N . GLY A 1 222 ? 14.393 -9.465 10.995 1.00 66.94 222 GLY A N 1
ATOM 1666 C CA . GLY A 1 222 ? 14.711 -8.514 12.065 1.00 66.94 222 GLY A CA 1
ATOM 1667 C C . GLY A 1 222 ? 13.497 -7.898 12.781 1.00 66.94 222 GLY A C 1
ATOM 1668 O O . GLY A 1 222 ? 12.339 -8.256 12.548 1.00 66.94 222 GLY A O 1
ATOM 1669 N N . ILE A 1 223 ? 13.772 -6.983 13.717 1.00 71.88 223 ILE A N 1
ATOM 1670 C CA . ILE A 1 223 ? 12.759 -6.163 14.401 1.00 71.88 223 ILE A CA 1
ATOM 1671 C C . ILE A 1 223 ? 12.735 -4.798 13.713 1.00 71.88 223 ILE A C 1
ATOM 1673 O O . ILE A 1 223 ? 13.657 -4.003 13.863 1.00 71.88 223 ILE A O 1
ATOM 1677 N N . ASN A 1 224 ? 11.670 -4.518 12.964 1.00 80.75 224 ASN A N 1
ATOM 1678 C CA . ASN A 1 224 ? 11.441 -3.222 12.329 1.00 80.75 224 ASN A CA 1
ATOM 1679 C C . ASN A 1 224 ? 10.019 -2.712 12.611 1.00 80.75 224 ASN A C 1
ATOM 1681 O O . ASN A 1 224 ? 9.149 -3.462 13.062 1.00 80.75 224 ASN A O 1
ATOM 1685 N N . LEU A 1 225 ? 9.767 -1.431 12.325 1.00 82.19 225 LEU A N 1
ATOM 1686 C CA . LEU A 1 225 ? 8.482 -0.782 12.617 1.00 82.19 225 LEU A CA 1
ATOM 1687 C C . LEU A 1 225 ? 7.278 -1.454 11.933 1.00 82.19 225 LEU A C 1
ATOM 1689 O O . LEU A 1 225 ? 6.187 -1.428 12.499 1.00 82.19 225 LEU A O 1
ATOM 1693 N N . SER A 1 226 ? 7.450 -2.088 10.764 1.00 81.00 226 SER A N 1
ATOM 1694 C CA . SER A 1 226 ? 6.362 -2.831 10.097 1.00 81.00 226 SER A CA 1
ATOM 1695 C C . SER A 1 226 ? 5.964 -4.054 10.905 1.00 81.00 226 SER A C 1
ATOM 1697 O O . SER A 1 226 ? 4.781 -4.282 11.136 1.00 81.00 226 SER A O 1
ATOM 1699 N N . LYS A 1 227 ? 6.957 -4.811 11.382 1.00 84.00 227 LYS A N 1
ATOM 1700 C CA . LYS A 1 227 ? 6.733 -6.004 12.201 1.00 84.00 227 LYS A CA 1
ATOM 1701 C C . LYS A 1 227 ? 6.082 -5.652 13.534 1.00 84.00 227 LYS A C 1
ATOM 1703 O O . LYS A 1 227 ? 5.173 -6.352 13.974 1.00 84.00 227 LYS A O 1
ATOM 1708 N N . ILE A 1 228 ? 6.486 -4.538 14.150 1.00 89.38 228 ILE A N 1
ATOM 1709 C CA . ILE A 1 228 ? 5.862 -4.034 15.383 1.00 89.38 228 ILE A CA 1
ATOM 1710 C C . ILE A 1 228 ? 4.408 -3.618 15.117 1.00 89.38 228 ILE A C 1
ATOM 1712 O O . ILE A 1 228 ? 3.517 -4.063 15.838 1.00 89.38 228 ILE A O 1
ATOM 1716 N N . HIS A 1 229 ? 4.146 -2.835 14.062 1.00 92.88 229 HIS A N 1
ATOM 1717 C CA . HIS A 1 229 ? 2.785 -2.461 13.661 1.00 92.88 229 HIS A CA 1
ATOM 1718 C C . HIS A 1 229 ? 1.905 -3.694 13.409 1.00 92.88 229 HIS A C 1
ATOM 1720 O O . HIS A 1 229 ? 0.819 -3.791 13.976 1.00 92.88 229 HIS A O 1
ATOM 1726 N N . GLY A 1 230 ? 2.394 -4.658 12.622 1.00 91.62 230 GLY A N 1
ATOM 1727 C CA . GLY A 1 230 ? 1.683 -5.900 12.320 1.00 91.62 230 GLY A CA 1
ATOM 1728 C C . GLY A 1 230 ? 1.385 -6.726 13.572 1.00 91.62 230 GLY A C 1
ATOM 1729 O O . GLY A 1 230 ? 0.251 -7.153 13.773 1.00 91.62 230 GLY A O 1
ATOM 1730 N N . THR A 1 231 ? 2.363 -6.871 14.471 1.00 92.19 231 THR A N 1
ATOM 1731 C CA . THR A 1 231 ? 2.197 -7.600 15.740 1.00 92.19 231 THR A CA 1
ATOM 1732 C C . THR A 1 231 ? 1.131 -6.951 16.623 1.00 92.19 231 THR A C 1
ATOM 1734 O O . THR A 1 231 ? 0.228 -7.628 17.116 1.00 92.19 231 THR A O 1
ATOM 1737 N N . PHE A 1 232 ? 1.192 -5.628 16.794 1.00 94.88 232 PHE A N 1
ATOM 1738 C CA . PHE A 1 232 ? 0.191 -4.886 17.562 1.00 94.88 232 PHE A CA 1
ATOM 1739 C C . PHE A 1 232 ? -1.192 -4.978 16.905 1.00 94.88 232 PHE A C 1
ATOM 1741 O O . PHE A 1 232 ? -2.182 -5.208 17.599 1.00 94.88 232 PHE A O 1
ATOM 1748 N N . GLY A 1 233 ? -1.257 -4.891 15.573 1.00 96.12 233 GLY A N 1
ATOM 1749 C CA . GLY A 1 233 ? -2.482 -5.066 14.796 1.00 96.12 233 GLY A CA 1
ATOM 1750 C C . GLY A 1 233 ? -3.140 -6.425 15.023 1.00 96.12 233 GLY A C 1
ATOM 1751 O O . GLY A 1 233 ? -4.339 -6.478 15.286 1.00 96.12 233 GLY A O 1
ATOM 1752 N N . ILE A 1 234 ? -2.368 -7.516 15.020 1.00 96.44 234 ILE A N 1
ATOM 1753 C CA . ILE A 1 234 ? -2.877 -8.867 15.308 1.00 96.44 234 ILE A CA 1
ATOM 1754 C C . ILE A 1 234 ? -3.458 -8.942 16.724 1.00 96.44 234 ILE A C 1
ATOM 1756 O O . ILE A 1 234 ? -4.557 -9.472 16.909 1.00 96.44 234 ILE A O 1
ATOM 1760 N N . ILE A 1 235 ? -2.766 -8.385 17.723 1.00 97.31 235 ILE A N 1
ATOM 1761 C CA . ILE A 1 235 ? -3.243 -8.378 19.114 1.00 97.31 235 ILE A CA 1
ATOM 1762 C C . ILE A 1 235 ? -4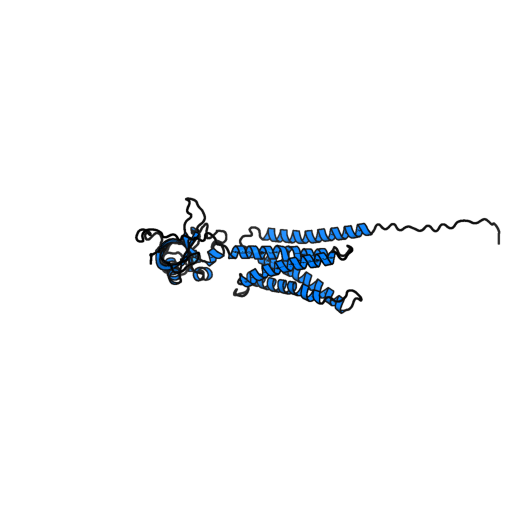.550 -7.584 19.227 1.00 97.31 235 ILE A C 1
ATOM 1764 O O . ILE A 1 235 ? -5.527 -8.080 19.790 1.00 97.31 235 ILE A O 1
ATOM 1768 N N . VAL A 1 236 ? -4.600 -6.376 18.659 1.00 98.25 236 VAL A N 1
ATOM 1769 C CA . VAL A 1 236 ? -5.791 -5.510 18.658 1.00 98.25 236 VAL A CA 1
ATOM 1770 C C . VAL A 1 236 ? -6.974 -6.200 17.979 1.00 98.25 236 VAL A C 1
ATOM 1772 O O . VAL A 1 236 ? -8.069 -6.231 18.543 1.00 98.25 236 VAL A O 1
ATOM 1775 N N . MET A 1 237 ? -6.756 -6.810 16.813 1.00 98.12 237 MET A N 1
ATOM 1776 C CA . MET A 1 237 ? -7.800 -7.527 16.080 1.00 98.12 237 MET A CA 1
ATOM 1777 C C . MET A 1 237 ? -8.293 -8.757 16.834 1.00 98.12 237 MET A C 1
ATOM 1779 O O . MET A 1 237 ? -9.501 -8.967 16.926 1.00 98.12 237 MET A O 1
ATOM 1783 N N . THR A 1 238 ? -7.389 -9.518 17.452 1.00 97.94 238 THR A N 1
ATOM 1784 C CA . THR A 1 238 ? -7.752 -10.668 18.291 1.00 97.94 238 THR A CA 1
ATOM 1785 C C . THR A 1 238 ? -8.622 -10.225 19.464 1.00 97.94 238 THR A C 1
ATOM 1787 O O . THR A 1 238 ? -9.701 -10.773 19.684 1.00 97.94 238 THR A O 1
ATOM 1790 N N . LEU A 1 239 ? -8.209 -9.177 20.184 1.00 97.69 239 LEU A N 1
ATOM 1791 C CA . LEU A 1 239 ? -8.997 -8.618 21.283 1.00 97.69 239 LEU A CA 1
ATOM 1792 C C . LEU A 1 239 ? -10.364 -8.109 20.807 1.00 97.69 239 LEU A C 1
ATOM 1794 O O . LEU A 1 239 ? -11.355 -8.324 21.501 1.00 97.69 239 LEU A O 1
ATOM 1798 N N . GLY A 1 240 ? -10.424 -7.456 19.643 1.00 97.56 240 GLY A N 1
ATOM 1799 C CA . GLY A 1 240 ? -11.655 -6.949 19.036 1.00 97.56 240 GLY A CA 1
ATOM 1800 C C . GLY A 1 240 ? -12.640 -8.054 18.656 1.00 97.56 240 GLY A C 1
ATOM 1801 O O . GLY A 1 240 ? -13.814 -7.960 19.005 1.00 97.56 240 GLY A O 1
ATOM 1802 N N . ILE A 1 241 ? -12.164 -9.126 18.016 1.00 97.69 241 ILE A N 1
ATOM 1803 C CA . ILE A 1 241 ? -12.973 -10.294 17.625 1.00 97.69 241 ILE A CA 1
ATOM 1804 C C . ILE A 1 241 ? -13.461 -11.068 18.856 1.00 97.69 241 ILE A C 1
ATOM 1806 O O . ILE A 1 241 ? -14.593 -11.551 18.879 1.00 97.69 241 ILE A O 1
ATOM 1810 N N . LEU A 1 242 ? -12.655 -11.139 19.918 1.00 96.56 242 LEU A N 1
ATOM 1811 C CA . LEU A 1 242 ? -13.061 -11.785 21.167 1.00 96.56 242 LEU A CA 1
ATOM 1812 C C . LEU A 1 242 ? -14.112 -10.983 21.954 1.00 96.56 242 LEU A C 1
ATOM 1814 O O . LEU A 1 242 ? -14.799 -11.568 22.792 1.00 96.56 242 LEU A O 1
ATOM 1818 N N . GLN A 1 243 ? -14.303 -9.680 21.694 1.00 97.00 243 GLN A N 1
ATOM 1819 C CA . GLN A 1 243 ? -15.342 -8.890 22.375 1.00 97.00 243 GLN A CA 1
ATOM 1820 C C . GLN A 1 243 ? -16.769 -9.413 22.147 1.00 97.00 243 GLN A C 1
ATOM 1822 O O . GLN A 1 243 ? -17.456 -9.640 23.146 1.00 97.00 243 GLN A O 1
ATOM 1827 N N . PRO A 1 244 ? -17.263 -9.607 20.906 1.00 94.50 244 PRO A N 1
ATOM 1828 C CA . PRO A 1 244 ? -18.598 -10.157 20.680 1.00 94.50 244 PRO A CA 1
ATOM 1829 C C . PRO A 1 244 ? -18.731 -11.602 21.173 1.00 94.50 244 PRO A C 1
ATOM 1831 O O . PRO A 1 244 ? -19.776 -11.942 21.721 1.00 94.50 244 PRO A O 1
ATOM 1834 N N . VAL A 1 245 ? -17.676 -12.423 21.067 1.00 92.56 245 VAL A N 1
ATOM 1835 C CA . VAL A 1 245 ? -17.667 -13.796 21.610 1.00 92.56 245 VAL A CA 1
ATOM 1836 C C . VAL A 1 245 ? -17.866 -13.768 23.125 1.00 92.56 245 VAL A C 1
ATOM 1838 O O . VAL A 1 245 ? -18.767 -14.409 23.653 1.00 92.56 245 VAL A O 1
ATOM 1841 N N . ASN A 1 246 ? -17.093 -12.949 23.837 1.00 91.56 246 ASN A N 1
ATOM 1842 C CA . ASN A 1 246 ? -17.267 -12.737 25.271 1.00 91.56 246 ASN A CA 1
ATOM 1843 C C . ASN A 1 246 ? -18.654 -12.147 25.602 1.00 91.56 246 ASN A C 1
ATOM 1845 O O . ASN A 1 246 ? -19.276 -12.510 26.600 1.00 91.56 246 ASN A O 1
ATOM 1849 N N . ALA A 1 247 ? -19.176 -11.246 24.767 1.00 90.56 247 ALA A N 1
ATOM 1850 C CA . ALA A 1 247 ? -20.493 -10.649 24.969 1.00 90.56 247 ALA A CA 1
ATOM 1851 C C . ALA A 1 247 ? -21.655 -11.632 24.771 1.00 90.56 247 ALA A C 1
ATOM 1853 O O . ALA A 1 247 ? -22.716 -11.420 25.357 1.00 90.56 247 ALA A O 1
ATOM 1854 N N . PHE A 1 248 ? -21.463 -12.706 24.003 1.00 90.62 248 PHE A N 1
ATOM 1855 C CA . PHE A 1 248 ? -22.439 -13.786 23.870 1.00 90.62 248 PHE A CA 1
ATOM 1856 C C . PHE A 1 248 ? -22.654 -14.523 25.201 1.00 90.62 248 PHE A C 1
ATOM 1858 O O . PHE A 1 248 ? -23.788 -14.785 25.586 1.00 90.62 248 PHE A O 1
ATOM 1865 N N . PHE A 1 249 ? -21.585 -14.742 25.973 1.00 90.19 249 PHE A N 1
ATOM 1866 C CA . PHE A 1 249 ? -21.635 -15.378 27.298 1.00 90.19 249 PHE A CA 1
ATOM 1867 C C . PHE A 1 249 ? -22.004 -14.414 28.437 1.00 90.19 249 PHE A C 1
ATOM 1869 O O . PHE A 1 249 ? -21.717 -14.675 29.606 1.00 90.19 249 PHE A O 1
ATOM 1876 N N . ARG A 1 250 ? -22.618 -13.269 28.117 1.00 91.19 250 ARG A N 1
ATOM 1877 C CA . ARG A 1 250 ? -22.989 -12.235 29.087 1.00 91.19 250 ARG A CA 1
ATOM 1878 C C . ARG A 1 250 ? -23.996 -12.783 30.119 1.00 91.19 250 ARG A C 1
ATOM 1880 O O . ARG A 1 250 ? -25.139 -13.039 29.749 1.00 91.19 250 ARG A O 1
ATOM 1887 N N . PRO A 1 251 ? -23.659 -12.828 31.426 1.00 90.06 251 PRO A N 1
ATOM 1888 C CA . PRO A 1 251 ? -24.603 -13.258 32.461 1.00 90.06 251 PRO A CA 1
ATOM 1889 C C . PRO A 1 251 ? -25.777 -12.280 32.632 1.00 90.06 251 PRO A C 1
ATOM 1891 O O . PRO A 1 251 ? -25.614 -11.074 32.382 1.00 90.06 251 PRO A O 1
ATOM 1894 N N . HIS A 1 252 ? -26.927 -12.783 33.105 1.00 86.25 252 HIS A N 1
ATOM 1895 C CA . HIS A 1 252 ? -28.125 -11.983 33.399 1.00 86.25 252 HIS A CA 1
ATOM 1896 C C . HIS A 1 252 ? -27.827 -10.807 34.342 1.00 86.25 252 HIS A C 1
ATOM 1898 O O . HIS A 1 252 ? -26.900 -10.848 35.153 1.00 86.25 252 HIS A O 1
ATOM 1904 N N . VAL A 1 253 ? -28.588 -9.721 34.174 1.00 80.44 253 VAL A N 1
ATOM 1905 C CA . VAL A 1 253 ? -28.367 -8.460 34.901 1.00 80.44 253 VAL A CA 1
ATOM 1906 C C . VAL A 1 253 ? -28.762 -8.593 36.369 1.00 80.44 253 VAL A C 1
ATOM 1908 O O . VAL A 1 253 ? -28.042 -8.083 37.224 1.00 80.44 253 VAL A O 1
ATOM 1911 N N . GLU A 1 254 ? -29.847 -9.315 36.648 1.00 78.06 254 GLU A N 1
ATOM 1912 C CA . GLU A 1 254 ? -30.376 -9.511 37.995 1.00 78.06 254 GLU A CA 1
ATOM 1913 C C . GLU A 1 254 ? -30.654 -10.998 38.272 1.00 78.06 254 GLU A C 1
ATOM 1915 O O . GLU A 1 254 ? -31.148 -11.688 37.375 1.00 78.06 254 GLU A O 1
ATOM 1920 N N . PRO A 1 255 ? -30.336 -11.498 39.485 1.00 80.88 255 PRO A N 1
ATOM 1921 C CA . PRO A 1 255 ? -29.552 -10.830 40.533 1.00 80.88 255 PRO A CA 1
ATOM 1922 C C . PRO A 1 255 ? -28.074 -10.647 40.125 1.00 80.88 255 PRO A C 1
ATOM 1924 O O . PRO A 1 255 ? -27.536 -11.396 39.307 1.00 80.88 255 PRO A O 1
ATOM 1927 N N . GLN A 1 256 ? -27.384 -9.652 40.696 1.00 82.19 256 GLN A N 1
ATOM 1928 C CA . GLN A 1 256 ? -25.980 -9.389 40.357 1.00 82.19 256 GLN A CA 1
ATOM 1929 C C . GLN A 1 256 ? -25.053 -10.456 40.963 1.00 82.19 256 GLN A C 1
ATOM 1931 O O . GLN A 1 256 ? -24.671 -10.402 42.129 1.00 82.19 256 GLN A O 1
ATOM 1936 N N . THR A 1 257 ? -24.659 -11.435 40.151 1.00 90.25 257 THR A 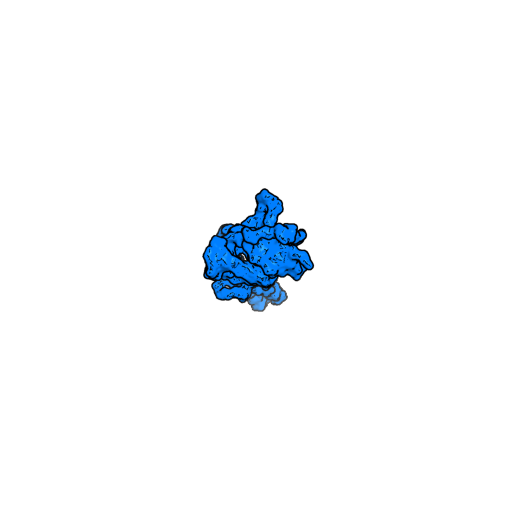N 1
ATOM 1937 C CA . THR A 1 257 ? -23.767 -12.525 40.574 1.00 90.25 257 THR A CA 1
ATOM 1938 C C . THR A 1 257 ? -22.277 -12.148 40.485 1.00 90.25 257 THR A C 1
ATOM 1940 O O . THR A 1 257 ? -21.879 -11.233 39.759 1.00 90.25 257 THR A O 1
ATOM 1943 N N . LYS A 1 258 ? -21.395 -12.900 41.169 1.00 91.44 258 LYS A N 1
ATOM 1944 C CA . LYS A 1 258 ? -19.928 -12.739 41.031 1.00 91.44 258 LYS A CA 1
ATOM 1945 C C . LYS A 1 258 ? -19.459 -12.916 39.578 1.00 91.44 258 LYS A C 1
ATOM 1947 O O . LYS A 1 258 ? -18.576 -12.186 39.129 1.00 91.44 258 LYS A O 1
ATOM 1952 N N . SER A 1 259 ? -20.085 -13.836 38.836 1.00 89.56 259 SER A N 1
ATOM 1953 C CA . SER A 1 259 ? -19.799 -14.065 37.412 1.00 89.56 259 SER A CA 1
ATOM 1954 C C . SER A 1 259 ? -20.132 -12.833 36.562 1.00 89.56 259 SER A C 1
ATOM 1956 O O . SER A 1 259 ? -19.317 -12.412 35.742 1.00 89.56 259 SER A O 1
ATOM 1958 N N . ARG A 1 260 ? -21.272 -12.178 36.829 1.00 91.75 260 ARG A N 1
ATOM 1959 C CA . ARG A 1 260 ? -21.676 -10.920 36.189 1.00 91.75 260 ARG A CA 1
ATOM 1960 C C . ARG A 1 260 ? -20.645 -9.818 36.423 1.00 91.75 260 ARG A C 1
ATOM 1962 O O . ARG A 1 260 ? -20.265 -9.131 35.476 1.00 91.75 260 ARG A O 1
ATOM 1969 N N . LEU A 1 261 ? -20.170 -9.661 37.659 1.00 90.94 261 LEU A N 1
ATOM 1970 C CA . LEU A 1 261 ? -19.171 -8.646 38.001 1.00 90.94 261 LEU A CA 1
ATOM 1971 C C . LEU A 1 261 ? -17.818 -8.907 37.318 1.00 90.94 261 LEU A C 1
ATOM 1973 O O . LEU A 1 261 ? -17.211 -7.971 36.792 1.00 90.94 261 LEU A O 1
ATOM 1977 N N . LEU A 1 262 ? -17.354 -10.162 37.302 1.00 92.94 262 LEU A N 1
ATOM 1978 C CA . LEU A 1 262 ? -16.120 -10.551 36.616 1.00 92.94 262 LEU A CA 1
ATOM 1979 C C . LEU A 1 262 ? -16.225 -10.297 35.109 1.00 92.94 262 LEU A C 1
ATOM 1981 O O . LEU A 1 262 ? -15.349 -9.645 34.543 1.00 92.94 262 LEU A O 1
ATOM 1985 N N . TRP A 1 263 ? -17.323 -10.728 34.481 1.00 94.94 263 TRP A N 1
ATOM 1986 C CA . TRP A 1 263 ? -17.592 -10.473 33.067 1.00 94.94 263 TRP A CA 1
ATOM 1987 C C . TRP A 1 263 ? -17.579 -8.973 32.753 1.00 94.94 263 TRP A C 1
ATOM 1989 O O . TRP A 1 263 ? -16.947 -8.547 31.791 1.00 94.94 263 TRP A O 1
ATOM 1999 N N . GLU A 1 264 ? -18.199 -8.138 33.594 1.00 92.50 264 GLU A N 1
ATOM 2000 C CA . GLU A 1 264 ? -18.189 -6.687 33.394 1.00 92.50 264 GLU A CA 1
ATOM 2001 C C . GLU A 1 264 ? -16.787 -6.080 33.479 1.00 92.50 264 GLU A C 1
ATOM 2003 O O . GLU A 1 264 ? -16.474 -5.183 32.692 1.00 92.50 264 GLU A O 1
ATOM 2008 N N . LYS A 1 265 ? -15.947 -6.544 34.413 1.00 93.81 265 LYS A N 1
ATOM 2009 C CA . LYS A 1 265 ? -14.548 -6.108 34.512 1.00 93.81 265 LYS A CA 1
ATOM 2010 C C . LYS A 1 265 ? -13.756 -6.544 33.284 1.00 93.81 265 LYS A C 1
ATOM 2012 O O . LYS A 1 265 ? -13.078 -5.710 32.691 1.00 93.81 265 LYS A O 1
ATOM 2017 N N . LEU A 1 266 ? -13.886 -7.806 32.877 1.00 94.50 266 LEU A N 1
ATOM 2018 C CA . LEU A 1 266 ? -13.178 -8.359 31.726 1.00 94.50 266 LEU A CA 1
ATOM 2019 C C . LEU A 1 266 ? -13.603 -7.684 30.423 1.00 94.50 266 LEU A C 1
ATOM 2021 O O . LEU A 1 266 ? -12.747 -7.177 29.708 1.00 94.50 266 LEU A O 1
ATOM 2025 N N . HIS A 1 267 ? -14.901 -7.596 30.133 1.00 95.38 267 HIS A N 1
ATOM 2026 C CA . HIS A 1 267 ? -15.419 -6.984 28.907 1.00 95.38 267 HIS A CA 1
ATOM 2027 C C . HIS A 1 267 ? -15.047 -5.496 28.809 1.00 95.38 267 HIS A C 1
ATOM 2029 O O . HIS A 1 267 ? -14.462 -5.055 27.821 1.00 95.38 267 HIS A O 1
ATOM 2035 N N . LYS A 1 268 ? -15.298 -4.708 29.867 1.00 94.44 268 LYS A N 1
ATOM 2036 C CA . LYS A 1 268 ? -14.962 -3.272 29.863 1.00 94.44 268 LYS A CA 1
ATOM 2037 C C . LYS A 1 268 ? -13.448 -3.037 29.871 1.00 94.44 268 LYS A C 1
ATOM 2039 O O . LYS A 1 268 ? -12.986 -2.093 29.237 1.00 94.44 268 LYS A O 1
ATOM 2044 N N . GLY A 1 269 ? -12.694 -3.842 30.619 1.00 94.88 269 GLY A N 1
ATOM 2045 C CA . GLY A 1 269 ? -11.243 -3.724 30.755 1.00 94.88 269 GLY A CA 1
ATOM 2046 C C . GLY A 1 269 ? -10.522 -4.064 29.457 1.00 94.88 269 GLY A C 1
ATOM 2047 O O . GLY A 1 269 ? -9.806 -3.220 28.925 1.00 94.88 269 GLY A O 1
ATOM 2048 N N . SER A 1 270 ? -10.783 -5.252 28.903 1.00 96.06 270 SER A N 1
ATOM 2049 C CA . SER A 1 270 ? -10.195 -5.687 27.628 1.00 96.06 270 SER A CA 1
ATOM 2050 C C . SER A 1 270 ? -10.593 -4.777 26.465 1.00 96.06 270 SER A C 1
ATOM 2052 O O . SER A 1 270 ? -9.743 -4.454 25.643 1.00 96.06 270 SER A O 1
ATOM 2054 N N . GLY A 1 271 ? -11.836 -4.278 26.430 1.00 96.12 271 GLY A N 1
ATOM 2055 C CA . GLY A 1 271 ? -12.272 -3.335 25.398 1.00 96.12 271 GLY A CA 1
ATOM 2056 C C . GLY A 1 271 ? -11.513 -2.006 25.449 1.00 96.12 271 GLY A C 1
ATOM 2057 O O . GLY A 1 271 ? -11.059 -1.512 24.424 1.00 96.12 271 GLY A O 1
ATOM 2058 N N . ARG A 1 272 ? -11.308 -1.435 26.645 1.00 95.12 272 ARG A N 1
ATOM 2059 C CA . ARG A 1 272 ? -10.512 -0.201 26.805 1.00 95.12 272 ARG A CA 1
ATOM 2060 C C . ARG A 1 272 ? -9.044 -0.419 26.464 1.00 95.12 272 ARG A C 1
ATOM 2062 O O . ARG A 1 272 ? -8.444 0.434 25.821 1.00 95.12 272 ARG A O 1
ATOM 2069 N N . PHE A 1 273 ? -8.487 -1.551 26.884 1.00 96.88 273 PHE A N 1
ATOM 2070 C CA . PHE A 1 273 ? -7.113 -1.916 26.564 1.00 96.88 273 PHE A CA 1
ATOM 2071 C C . PHE A 1 273 ? -6.905 -2.060 25.050 1.00 96.88 273 PHE A C 1
ATOM 2073 O O . PHE A 1 273 ? -5.955 -1.494 24.516 1.00 96.88 273 PHE A O 1
ATOM 2080 N N . ALA A 1 274 ? -7.839 -2.710 24.346 1.00 97.75 274 ALA A N 1
ATOM 2081 C CA . ALA A 1 274 ? -7.809 -2.823 22.889 1.00 97.75 274 ALA A CA 1
ATOM 2082 C C . ALA A 1 274 ? -7.817 -1.451 22.197 1.00 97.75 274 ALA A C 1
ATOM 2084 O O . ALA A 1 274 ? -7.033 -1.239 21.282 1.00 97.75 274 ALA A O 1
ATOM 2085 N N . ILE A 1 275 ? -8.633 -0.495 22.663 1.00 97.00 275 ILE A N 1
ATOM 2086 C CA . ILE A 1 275 ? -8.656 0.873 22.114 1.00 97.00 275 ILE A CA 1
ATOM 2087 C C . ILE A 1 275 ? -7.316 1.593 22.327 1.00 97.00 275 ILE A C 1
ATOM 2089 O O . ILE A 1 275 ? -6.824 2.236 21.406 1.00 97.00 275 ILE A O 1
ATOM 2093 N N . ILE A 1 276 ? -6.698 1.468 23.506 1.00 96.06 276 ILE A N 1
ATOM 2094 C CA . ILE A 1 276 ? -5.381 2.075 23.775 1.00 96.06 276 ILE A CA 1
ATOM 2095 C C . ILE A 1 276 ? -4.321 1.494 22.832 1.00 96.06 276 ILE A C 1
ATOM 2097 O O . ILE A 1 276 ? -3.580 2.244 22.198 1.00 96.06 276 ILE A O 1
ATOM 2101 N N . LEU A 1 277 ? -4.274 0.166 22.695 1.00 97.12 277 LEU A N 1
ATOM 2102 C CA . LEU A 1 277 ? -3.359 -0.483 21.757 1.00 97.12 277 LEU A CA 1
ATOM 2103 C C . LEU A 1 277 ? -3.653 -0.098 20.303 1.00 97.12 277 LEU A C 1
ATOM 2105 O O . LEU A 1 277 ? -2.718 0.076 19.524 1.00 97.12 277 LEU A O 1
ATOM 2109 N N . ALA A 1 278 ? -4.921 0.080 19.931 1.00 97.50 278 ALA A N 1
ATOM 2110 C CA . ALA A 1 278 ? -5.308 0.498 18.589 1.00 97.50 278 ALA A CA 1
ATOM 2111 C C . ALA A 1 278 ? -4.765 1.893 18.242 1.00 97.50 278 ALA A C 1
ATOM 2113 O O . ALA A 1 278 ? -4.239 2.074 17.146 1.00 97.50 278 ALA A O 1
ATOM 2114 N N . VAL A 1 279 ? -4.793 2.845 19.184 1.00 96.19 279 VAL A N 1
ATOM 2115 C CA . VAL A 1 279 ? -4.179 4.174 18.999 1.00 96.19 279 VAL A CA 1
ATOM 2116 C C . VAL A 1 279 ? -2.683 4.040 18.705 1.00 96.19 279 VAL A C 1
ATOM 2118 O O . VAL A 1 279 ? -2.204 4.587 17.713 1.00 96.19 279 VAL A O 1
ATOM 2121 N N . LEU A 1 280 ? -1.950 3.250 19.499 1.00 95.12 280 LEU A N 1
ATOM 2122 C CA . LEU A 1 280 ? -0.520 2.999 19.260 1.00 95.12 280 LEU A CA 1
ATOM 2123 C C . LEU A 1 280 ? -0.277 2.331 17.898 1.00 95.12 280 LEU A C 1
ATOM 2125 O O . LEU A 1 280 ? 0.635 2.707 17.164 1.00 95.12 280 LEU A O 1
ATOM 2129 N N . THR A 1 281 ? -1.128 1.375 17.530 1.00 96.12 281 THR A N 1
ATOM 2130 C CA . THR A 1 281 ? -1.050 0.657 16.251 1.00 96.12 281 THR A CA 1
ATOM 2131 C C . THR A 1 281 ? -1.242 1.603 15.066 1.00 96.12 281 THR A C 1
ATOM 2133 O O . THR A 1 281 ? -0.483 1.531 14.099 1.00 96.12 281 THR A O 1
ATOM 2136 N N . ILE A 1 282 ? -2.210 2.523 15.148 1.00 95.25 282 ILE A N 1
ATOM 2137 C CA . ILE A 1 282 ? -2.477 3.556 14.134 1.00 95.25 282 ILE A CA 1
ATOM 2138 C C . ILE A 1 282 ? -1.287 4.514 14.004 1.00 95.25 282 ILE A C 1
ATOM 2140 O O . ILE A 1 282 ? -0.888 4.867 12.892 1.00 95.25 282 ILE A O 1
ATOM 2144 N N . PHE A 1 283 ? -0.674 4.906 15.120 1.00 93.38 283 PHE A N 1
ATOM 2145 C CA . PHE A 1 283 ? 0.500 5.780 15.106 1.00 93.38 283 PHE A CA 1
ATOM 2146 C C . PHE A 1 283 ? 1.663 5.104 14.386 1.00 93.38 283 PHE A C 1
ATOM 2148 O O . PHE A 1 283 ? 2.233 5.670 13.457 1.00 93.38 283 PHE A O 1
ATOM 2155 N N . LEU A 1 284 ? 1.953 3.851 14.737 1.00 90.94 284 LEU A N 1
ATOM 2156 C CA . LEU A 1 284 ? 2.966 3.066 14.040 1.00 90.94 284 LEU A CA 1
ATOM 2157 C C . LEU A 1 284 ? 2.638 2.927 12.546 1.00 90.94 284 LEU A C 1
ATOM 2159 O O . LEU A 1 284 ? 3.508 3.168 11.713 1.00 90.94 284 LEU A O 1
ATOM 2163 N N . GLY A 1 285 ? 1.385 2.636 12.188 1.00 88.75 285 GLY A N 1
ATOM 2164 C CA . GLY A 1 285 ? 0.956 2.506 10.792 1.00 88.75 285 GLY A CA 1
ATOM 2165 C C . GLY A 1 285 ? 1.178 3.786 9.983 1.00 88.75 285 GLY A C 1
ATOM 2166 O O . GLY A 1 285 ? 1.788 3.756 8.917 1.00 88.75 285 GLY A O 1
ATOM 2167 N N . THR A 1 286 ? 0.767 4.936 10.519 1.00 87.50 286 THR A N 1
ATOM 2168 C CA . THR A 1 286 ? 0.900 6.246 9.849 1.00 87.50 286 THR A CA 1
ATOM 2169 C C . THR A 1 286 ? 2.351 6.655 9.604 1.00 87.50 286 THR A C 1
ATOM 2171 O O . THR A 1 286 ? 2.642 7.252 8.567 1.00 87.50 286 THR A O 1
ATOM 2174 N N . THR A 1 287 ? 3.292 6.260 10.473 1.00 83.56 287 THR A N 1
ATOM 2175 C CA . THR A 1 287 ? 4.730 6.496 10.227 1.00 83.56 287 THR A CA 1
ATOM 2176 C C . THR A 1 287 ? 5.266 5.793 8.976 1.00 83.56 287 THR A C 1
ATOM 2178 O O . THR A 1 287 ? 6.249 6.249 8.395 1.00 83.56 287 THR A O 1
ATOM 2181 N N . ARG A 1 288 ? 4.604 4.725 8.509 1.00 74.19 288 ARG A N 1
ATOM 2182 C CA . ARG A 1 288 ? 5.013 3.937 7.333 1.00 74.19 288 ARG A CA 1
ATOM 2183 C C . ARG A 1 288 ? 4.457 4.476 6.018 1.00 74.19 288 ARG A C 1
ATOM 2185 O O . ARG A 1 288 ? 4.924 4.094 4.949 1.00 74.19 288 ARG A O 1
ATOM 2192 N N . VAL A 1 289 ? 3.464 5.359 6.073 1.00 75.06 289 VAL A N 1
ATOM 2193 C CA . VAL A 1 289 ? 2.759 5.818 4.880 1.00 75.06 289 VAL A CA 1
ATOM 2194 C C . VAL A 1 289 ? 3.524 6.970 4.228 1.00 75.06 289 VAL A C 1
ATOM 2196 O O . VAL A 1 289 ? 3.444 8.120 4.658 1.00 75.06 289 VAL A O 1
ATOM 2199 N N . ALA A 1 290 ? 4.268 6.670 3.161 1.00 65.94 290 ALA A N 1
ATOM 2200 C CA . ALA A 1 290 ? 5.128 7.644 2.480 1.00 65.94 290 ALA A CA 1
ATOM 2201 C C . ALA A 1 290 ? 4.365 8.853 1.904 1.00 65.94 290 ALA A C 1
ATOM 2203 O O . ALA A 1 290 ? 4.920 9.942 1.821 1.00 65.94 290 ALA A O 1
ATOM 2204 N N . PHE A 1 291 ? 3.088 8.682 1.549 1.00 67.38 291 PHE A N 1
ATOM 2205 C CA . PHE A 1 291 ? 2.266 9.728 0.932 1.00 67.38 291 PHE A CA 1
ATOM 2206 C C . PHE A 1 291 ? 1.556 10.657 1.923 1.00 67.38 291 PHE A C 1
ATOM 2208 O O . PHE A 1 291 ? 0.942 11.633 1.501 1.00 67.38 291 PHE A O 1
ATOM 2215 N N . VAL A 1 292 ? 1.625 10.379 3.227 1.00 70.25 292 VAL A N 1
ATOM 2216 C CA . VAL A 1 292 ? 1.175 11.337 4.240 1.00 70.25 292 VAL A CA 1
ATOM 2217 C C . VAL A 1 292 ? 2.310 12.333 4.454 1.00 70.25 292 VAL A C 1
ATOM 2219 O O . VAL A 1 292 ? 3.359 11.971 5.000 1.00 70.25 292 VAL A O 1
ATOM 2222 N N . GLY A 1 293 ? 2.099 13.565 3.980 1.00 73.00 293 GLY A N 1
ATOM 2223 C CA . GLY A 1 293 ? 3.063 14.662 4.085 1.00 73.00 293 GLY A CA 1
ATOM 2224 C C . GLY A 1 293 ? 3.356 15.017 5.542 1.00 73.00 293 GLY A C 1
ATOM 2225 O O . GLY A 1 293 ? 4.463 14.779 6.017 1.00 73.00 293 GLY A O 1
ATOM 2226 N N . ASP A 1 294 ? 2.345 15.497 6.273 1.00 83.88 294 ASP A N 1
ATOM 2227 C CA . ASP A 1 294 ? 2.461 15.825 7.699 1.00 83.88 294 ASP A CA 1
ATOM 2228 C C . ASP A 1 294 ? 1.884 14.714 8.590 1.00 83.88 294 ASP A C 1
ATOM 2230 O O . ASP A 1 294 ? 0.709 14.700 8.968 1.00 83.88 294 ASP A O 1
ATOM 2234 N N . LYS A 1 295 ? 2.738 13.740 8.912 1.00 86.88 295 LYS A N 1
ATOM 2235 C CA . LYS A 1 295 ? 2.372 12.591 9.753 1.00 86.88 295 LYS A CA 1
ATOM 2236 C C . LYS A 1 295 ? 2.096 13.013 11.196 1.00 86.88 295 LYS A C 1
ATOM 2238 O O . LYS A 1 295 ? 1.160 12.505 11.811 1.00 86.88 295 LYS A O 1
ATOM 2243 N N . THR A 1 296 ? 2.889 13.946 11.722 1.00 86.12 296 THR A N 1
ATOM 2244 C CA . THR A 1 296 ? 2.775 14.429 13.102 1.00 86.12 296 THR A CA 1
ATOM 2245 C C . THR A 1 296 ? 1.491 15.230 13.284 1.00 86.12 296 THR A C 1
ATOM 2247 O O . THR A 1 296 ? 0.727 14.949 14.206 1.00 86.12 296 THR A O 1
ATOM 2250 N N . GLY A 1 297 ? 1.200 16.168 12.379 1.00 86.75 297 GLY A N 1
ATOM 2251 C CA . GLY A 1 297 ? -0.046 16.932 12.399 1.00 86.75 297 GLY A CA 1
ATOM 2252 C C . GLY A 1 297 ? -1.276 16.038 12.275 1.00 86.75 297 GLY A C 1
ATOM 2253 O O . GLY A 1 297 ? -2.233 16.216 13.029 1.00 86.75 297 GLY A O 1
ATOM 2254 N N . PHE A 1 298 ? -1.230 15.007 11.419 1.00 88.88 298 PHE A N 1
ATOM 2255 C CA . PHE A 1 298 ? -2.297 14.003 11.349 1.00 88.88 298 PHE A CA 1
ATOM 2256 C C . PHE A 1 298 ? -2.513 13.289 12.693 1.00 88.88 298 PHE A C 1
ATOM 2258 O O . PHE A 1 298 ? -3.647 13.194 13.163 1.00 88.88 298 PHE A O 1
ATOM 2265 N N . GLN A 1 299 ? -1.443 12.805 13.334 1.00 91.38 299 GLN A N 1
ATOM 2266 C CA . GLN A 1 299 ? -1.530 12.104 14.622 1.00 91.38 299 GLN A CA 1
ATOM 2267 C C . GLN A 1 299 ? -2.060 13.010 15.743 1.00 91.38 299 GLN A C 1
ATOM 2269 O O . GLN A 1 299 ? -2.910 12.581 16.527 1.00 91.38 299 GLN A O 1
ATOM 2274 N N . ILE A 1 300 ? -1.614 14.270 15.798 1.00 90.94 300 ILE A N 1
ATOM 2275 C CA . ILE A 1 300 ? -2.114 15.270 16.753 1.00 90.94 300 ILE A CA 1
ATOM 2276 C C . ILE A 1 300 ? -3.602 15.535 16.509 1.00 90.94 300 ILE A C 1
ATOM 2278 O O . ILE A 1 300 ? -4.402 15.438 17.440 1.00 90.94 300 ILE A O 1
ATOM 2282 N N . GLY A 1 301 ? -3.989 15.809 15.260 1.00 90.75 301 GLY A N 1
ATOM 2283 C CA . GLY A 1 301 ? -5.383 16.041 14.886 1.00 90.75 301 GLY A CA 1
ATOM 2284 C C . GLY A 1 301 ? -6.280 14.858 15.252 1.00 90.75 301 GLY A C 1
ATOM 2285 O O . GLY A 1 301 ? -7.352 15.046 15.827 1.00 90.75 301 GLY A O 1
ATOM 2286 N N . TYR A 1 302 ? -5.812 13.632 15.015 1.00 93.00 302 TYR A N 1
ATOM 2287 C CA . TYR A 1 302 ? -6.510 12.414 15.415 1.00 93.00 302 TYR A CA 1
ATOM 2288 C C . TYR A 1 302 ? -6.732 12.331 16.939 1.00 93.00 302 TYR A C 1
ATOM 2290 O O . TYR A 1 302 ? -7.857 12.072 17.377 1.00 93.00 302 TYR A O 1
ATOM 2298 N N . LEU A 1 303 ? -5.718 12.617 17.765 1.00 92.88 303 LEU A N 1
ATOM 2299 C CA . LEU A 1 303 ? -5.898 12.670 19.224 1.00 92.88 303 LEU A CA 1
ATOM 2300 C C . LEU A 1 303 ? -6.895 13.751 19.645 1.00 92.88 303 LEU A C 1
ATOM 2302 O O . LEU A 1 303 ? -7.745 13.492 20.499 1.00 92.88 303 LEU A O 1
ATOM 2306 N N . CYS A 1 304 ? -6.829 14.938 19.038 1.00 92.62 304 CYS A N 1
ATOM 2307 C CA . CYS A 1 304 ? -7.781 16.015 19.300 1.00 92.62 304 CYS A CA 1
ATOM 2308 C C . CYS A 1 304 ? -9.222 15.578 19.006 1.00 92.62 304 CYS A C 1
ATOM 2310 O O . CYS A 1 304 ? -10.108 15.849 19.814 1.00 92.62 304 CYS A O 1
ATOM 2312 N N . VAL A 1 305 ? -9.456 14.844 17.911 1.00 92.12 305 VAL A N 1
ATOM 2313 C CA . VAL A 1 305 ? -10.777 14.280 17.588 1.00 92.12 305 VAL A CA 1
ATOM 2314 C C . VAL A 1 305 ? -11.245 13.311 18.675 1.00 92.12 305 VAL A C 1
ATOM 2316 O O . VAL A 1 305 ? -12.378 13.426 19.138 1.00 92.12 305 VAL A O 1
ATOM 2319 N N . LEU A 1 306 ? -10.391 12.396 19.147 1.00 91.75 306 LEU A N 1
ATOM 2320 C CA . LEU A 1 306 ? -10.765 11.473 20.229 1.00 91.75 306 LEU A CA 1
ATOM 2321 C C . LEU A 1 306 ? -11.108 12.205 21.535 1.00 91.75 306 LEU A C 1
ATOM 2323 O O . LEU A 1 306 ? -12.085 11.856 22.205 1.00 91.75 306 LEU A O 1
ATOM 2327 N N . ILE A 1 307 ? -10.325 13.227 21.892 1.00 92.12 307 ILE A N 1
ATOM 2328 C CA . ILE A 1 307 ? -10.559 14.055 23.083 1.00 92.12 307 ILE A CA 1
ATOM 2329 C C . ILE A 1 307 ? -11.880 14.816 22.945 1.00 92.12 307 ILE A C 1
ATOM 2331 O O . ILE A 1 307 ? -12.689 14.810 23.875 1.00 92.12 307 ILE A O 1
ATOM 2335 N N . LEU A 1 308 ? -12.134 15.415 21.779 1.00 91.50 308 LEU A N 1
ATOM 2336 C CA . LEU A 1 308 ? -13.370 16.133 21.487 1.00 91.50 308 LEU A CA 1
ATOM 2337 C C . LEU A 1 308 ? -14.590 15.209 21.578 1.00 91.50 308 LEU A C 1
ATOM 2339 O O . LEU A 1 308 ? -15.569 15.561 22.231 1.00 91.50 308 LEU A O 1
ATOM 2343 N N . LEU A 1 309 ? -14.524 14.003 21.005 1.00 89.50 309 LEU A N 1
ATOM 2344 C CA . LEU A 1 309 ? -15.600 13.010 21.105 1.00 89.50 309 LEU A CA 1
ATOM 2345 C C . LEU A 1 309 ? -15.912 12.652 22.563 1.00 89.50 309 LEU A C 1
ATOM 2347 O O . LEU A 1 309 ? -17.080 12.571 22.954 1.00 89.50 309 LEU A O 1
ATOM 2351 N N . ALA A 1 310 ? -14.880 12.467 23.388 1.00 88.31 310 ALA A N 1
ATOM 2352 C CA . ALA A 1 310 ? -15.059 12.192 24.809 1.00 88.31 310 ALA A CA 1
ATOM 2353 C C . ALA A 1 310 ? -15.654 13.396 25.564 1.00 88.31 310 ALA A C 1
ATOM 2355 O O . ALA A 1 310 ? -16.515 13.205 26.428 1.00 88.31 310 ALA A O 1
ATOM 2356 N N . ALA A 1 311 ? -15.231 14.621 25.232 1.00 89.88 311 ALA A N 1
ATOM 2357 C CA . ALA A 1 311 ? -15.748 15.855 25.819 1.00 89.88 311 ALA A CA 1
ATOM 2358 C C . ALA A 1 311 ? -17.228 16.077 25.469 1.00 89.88 311 ALA A C 1
ATOM 2360 O O . ALA A 1 311 ? -18.042 16.277 26.370 1.00 89.88 311 ALA A O 1
ATOM 2361 N N . VAL A 1 312 ? -17.599 15.940 24.192 1.00 87.12 312 VAL A N 1
ATOM 2362 C CA . VAL A 1 312 ? -18.989 16.029 23.713 1.00 87.12 312 VAL A CA 1
ATOM 2363 C C . VAL A 1 312 ? -19.868 14.976 24.381 1.00 87.12 312 VAL A C 1
ATOM 2365 O O . VAL A 1 312 ? -20.929 15.301 24.913 1.00 87.12 312 VAL A O 1
ATOM 2368 N N . GLY A 1 313 ? -19.404 13.724 24.451 1.00 84.94 313 GLY A N 1
ATOM 2369 C CA . GLY A 1 313 ? -20.118 12.671 25.174 1.00 84.94 313 GLY A CA 1
ATOM 2370 C C . GLY A 1 313 ? -20.365 13.031 26.644 1.00 84.94 313 GLY A C 1
ATOM 2371 O O . GLY A 1 313 ? -21.458 12.805 27.166 1.00 84.94 313 GLY A O 1
ATOM 2372 N N . ARG A 1 314 ? -19.378 13.645 27.310 1.00 86.69 314 ARG A N 1
ATOM 2373 C CA . ARG A 1 314 ? -19.518 14.113 28.694 1.00 86.69 314 ARG A CA 1
ATOM 2374 C C . ARG A 1 314 ? -20.530 15.253 28.825 1.00 86.69 314 ARG A C 1
ATOM 2376 O O . ARG A 1 314 ? -21.309 15.215 29.773 1.00 86.69 314 ARG A O 1
ATOM 2383 N N . MET A 1 315 ? -20.561 16.212 27.897 1.00 84.69 315 MET A N 1
ATOM 2384 C CA . MET A 1 315 ? -21.549 17.304 27.902 1.00 84.69 315 MET A CA 1
ATOM 2385 C C . MET A 1 315 ? -22.983 16.764 27.825 1.00 84.69 315 MET A C 1
ATOM 2387 O O . MET A 1 315 ? -23.786 17.052 28.711 1.00 84.69 315 MET A O 1
ATOM 2391 N N . PHE A 1 316 ? -23.269 15.860 26.881 1.00 82.94 316 PHE A N 1
ATOM 2392 C CA . PHE A 1 316 ? -24.588 15.222 26.766 1.00 82.94 316 PHE A CA 1
ATOM 2393 C C . PHE A 1 316 ? -25.012 14.457 28.028 1.00 82.94 316 PHE A C 1
ATOM 2395 O O . PHE A 1 316 ? -26.200 14.375 28.347 1.00 82.94 316 PHE A O 1
ATOM 2402 N N . GLN A 1 317 ? -24.058 13.871 28.760 1.00 84.19 317 GLN A N 1
ATOM 2403 C CA . GLN A 1 317 ? -24.353 13.222 30.038 1.00 84.19 317 GLN A CA 1
ATOM 2404 C C . GLN A 1 317 ? -24.788 14.227 31.113 1.00 84.19 317 GLN A C 1
ATOM 2406 O O . GLN A 1 317 ? -25.629 13.888 31.946 1.00 84.19 317 GLN A O 1
ATOM 2411 N N . LEU A 1 318 ? -24.194 15.423 31.136 1.00 83.75 318 LEU A N 1
ATOM 2412 C CA . LEU A 1 318 ? -24.514 16.462 32.116 1.00 83.75 318 LEU A CA 1
ATOM 2413 C C . LEU A 1 318 ? -25.888 17.082 31.840 1.00 83.75 318 LEU A C 1
ATOM 2415 O O . LEU A 1 318 ? -26.684 17.200 32.768 1.00 83.75 318 LEU A O 1
ATOM 2419 N N . GLU A 1 319 ? -26.209 17.374 30.580 1.00 79.19 319 GLU A N 1
ATOM 2420 C CA . GLU A 1 319 ? -27.527 17.890 30.178 1.00 79.19 319 GLU A CA 1
ATOM 2421 C C . GLU A 1 319 ? -28.660 16.922 30.536 1.00 79.19 319 GLU A C 1
ATOM 2423 O O . GLU A 1 319 ? -29.665 17.315 31.126 1.00 79.19 319 GLU A O 1
ATOM 2428 N N . GLY A 1 320 ? -28.474 15.628 30.254 1.00 67.06 320 GLY A N 1
ATOM 2429 C CA . GLY A 1 320 ? -29.461 14.604 30.594 1.00 67.06 320 GLY A CA 1
ATOM 2430 C C . GLY A 1 320 ? -29.683 14.431 32.100 1.00 67.06 320 GLY A C 1
ATOM 2431 O O . GLY A 1 320 ? -30.757 14.002 32.510 1.00 67.06 320 GLY A O 1
ATOM 2432 N N . LYS A 1 321 ? -28.698 14.789 32.935 1.00 68.12 321 LYS A N 1
ATOM 2433 C CA . LYS A 1 321 ? -28.855 14.840 34.398 1.00 68.12 321 LYS A CA 1
ATOM 2434 C C . LYS A 1 321 ? -29.528 16.131 34.869 1.00 68.12 321 LYS A C 1
ATOM 2436 O O . LYS A 1 321 ? -30.294 16.079 35.824 1.00 68.12 321 LYS A O 1
ATOM 2441 N N . GLY A 1 322 ? -29.265 17.260 34.209 1.00 58.47 322 GLY A N 1
ATOM 2442 C CA . GLY A 1 322 ? -29.883 18.553 34.520 1.00 58.47 322 GLY A CA 1
ATOM 2443 C C . GLY A 1 322 ? -31.385 18.587 34.225 1.00 58.47 322 GLY A C 1
ATOM 2444 O O . GLY A 1 322 ? -32.153 19.094 35.035 1.00 58.47 322 GLY A O 1
ATOM 2445 N N . ALA A 1 323 ? -31.823 17.967 33.125 1.00 55.28 323 ALA A N 1
ATOM 2446 C CA . ALA A 1 323 ? -33.239 17.907 32.751 1.00 55.28 323 ALA A CA 1
ATOM 2447 C C . ALA A 1 323 ? -34.097 17.005 33.668 1.00 55.28 323 ALA A C 1
ATOM 2449 O O . ALA A 1 323 ? -35.303 17.205 33.762 1.00 55.28 323 ALA A O 1
ATOM 2450 N N . GLY A 1 324 ? -33.493 16.032 34.364 1.00 48.34 324 GLY A N 1
ATOM 2451 C CA . GLY A 1 324 ? -34.185 15.136 35.305 1.00 48.34 324 GLY A CA 1
ATOM 2452 C C . GLY A 1 324 ? -34.166 15.592 36.772 1.00 48.34 324 GLY A C 1
ATOM 2453 O O . GLY A 1 324 ? -34.745 14.921 37.620 1.00 48.34 324 GLY A O 1
ATOM 2454 N N . GLY A 1 325 ? -33.485 16.700 37.091 1.00 42.00 325 GLY A N 1
ATOM 2455 C CA . GLY A 1 325 ? -33.299 17.197 38.463 1.00 42.00 325 GLY A CA 1
ATOM 2456 C C . GLY A 1 325 ? -34.293 18.274 38.917 1.00 42.00 325 GLY A C 1
ATOM 2457 O O . GLY A 1 325 ? -34.236 18.696 40.067 1.00 42.00 325 GLY A O 1
ATOM 2458 N N . GLY A 1 326 ? -35.196 18.721 38.040 1.00 37.09 326 GLY A N 1
ATOM 2459 C CA . GLY A 1 326 ? -36.173 19.788 38.299 1.00 37.09 326 GLY A CA 1
ATOM 2460 C C . GLY A 1 326 ? -37.511 19.318 38.880 1.00 37.09 326 GLY A C 1
ATOM 2461 O O . GLY A 1 326 ? -38.541 19.919 38.590 1.00 37.09 326 GLY A O 1
ATOM 2462 N N . GLY A 1 327 ? -37.531 18.229 39.652 1.00 37.78 327 GLY A N 1
ATOM 2463 C CA . GLY A 1 327 ? -38.726 17.811 40.383 1.00 37.78 327 GLY A CA 1
ATOM 2464 C C . GLY A 1 327 ? -38.978 18.755 41.556 1.00 37.78 327 GLY A C 1
ATOM 2465 O O . GLY A 1 327 ? -38.297 18.659 42.576 1.00 37.78 327 GLY A O 1
ATOM 2466 N N . HIS A 1 328 ? -39.938 19.669 41.398 1.00 38.59 328 HIS A N 1
ATOM 2467 C CA . HIS A 1 328 ? -40.530 20.464 42.475 1.00 38.59 328 HIS A CA 1
ATOM 2468 C C . HIS A 1 328 ? -40.786 19.546 43.682 1.00 38.59 328 HIS A C 1
ATOM 2470 O O . HIS A 1 328 ? -41.623 18.645 43.612 1.00 38.59 328 HIS A O 1
ATOM 2476 N N . LYS A 1 329 ? -40.075 19.755 44.796 1.00 40.66 329 LYS A N 1
ATOM 2477 C CA . LYS A 1 329 ? -40.539 19.243 46.086 1.00 40.66 329 LYS A CA 1
ATOM 2478 C C . LYS A 1 329 ? -41.800 20.033 46.414 1.00 40.66 329 LYS A C 1
ATOM 2480 O O . LYS A 1 329 ? -41.705 21.168 46.870 1.00 40.66 329 LYS A O 1
ATOM 2485 N N . VAL A 1 330 ? -42.964 19.461 46.121 1.00 40.66 330 VAL A N 1
ATOM 2486 C CA . VAL A 1 330 ? -44.227 19.929 46.690 1.00 40.66 330 VAL A CA 1
ATOM 2487 C C . VAL A 1 330 ? -44.104 19.693 48.190 1.00 40.66 330 VAL A C 1
ATOM 2489 O O . VAL A 1 330 ? -44.103 18.557 48.657 1.00 40.66 330 VAL A O 1
ATOM 2492 N N . VAL A 1 331 ? -43.872 20.771 48.930 1.00 42.75 331 VAL A N 1
ATOM 2493 C CA . VAL A 1 331 ? -44.030 20.782 50.379 1.00 42.75 331 VAL A CA 1
ATOM 2494 C C . VAL A 1 331 ? -45.534 20.684 50.610 1.00 42.75 331 VAL A C 1
ATOM 2496 O O . VAL A 1 331 ? -46.254 21.650 50.367 1.00 42.75 331 VAL A O 1
ATOM 2499 N N . GLU A 1 332 ? -46.019 19.507 51.003 1.00 38.12 332 GLU A N 1
ATOM 2500 C CA . GLU A 1 332 ? -47.364 19.367 51.559 1.00 38.12 332 GLU A CA 1
ATOM 2501 C C . GLU A 1 332 ? -47.430 20.207 52.837 1.00 38.12 332 GLU A C 1
ATOM 2503 O O . GLU A 1 332 ? -46.895 19.845 53.885 1.00 38.12 332 GLU A O 1
ATOM 2508 N N . VAL A 1 333 ? -48.055 21.377 52.727 1.00 42.16 333 VAL A N 1
ATOM 2509 C CA . VAL A 1 333 ? -48.512 22.150 53.875 1.00 42.16 333 VAL A CA 1
ATOM 2510 C C . VAL A 1 333 ? -49.743 21.425 54.403 1.00 42.16 333 VAL A C 1
ATOM 2512 O O . VAL A 1 333 ? -50.823 21.513 53.823 1.00 42.16 333 VAL A O 1
ATOM 2515 N N . VAL A 1 334 ? -49.568 20.672 55.487 1.00 43.94 334 VAL A N 1
ATOM 2516 C CA . VAL A 1 334 ? -50.681 20.123 56.264 1.00 43.94 334 VAL A CA 1
ATOM 2517 C C . VAL A 1 334 ? -51.403 21.302 56.916 1.00 43.94 334 VAL A C 1
ATOM 2519 O O . VAL A 1 334 ? -50.941 21.857 57.911 1.00 43.94 334 VAL A O 1
ATOM 2522 N N . GLY A 1 335 ? -52.512 21.722 56.308 1.00 36.94 335 GLY A N 1
ATOM 2523 C CA . GLY A 1 335 ? -53.473 22.636 56.909 1.00 36.94 335 GLY A CA 1
ATOM 2524 C C . GLY A 1 335 ? -54.318 21.885 57.932 1.00 36.94 335 GLY A C 1
ATOM 2525 O O . GLY A 1 335 ? -55.115 21.029 57.560 1.00 36.94 335 GLY A O 1
ATOM 2526 N N . GLY A 1 336 ? -54.120 22.190 59.213 1.00 34.12 336 GLY A N 1
ATOM 2527 C CA . GLY A 1 336 ? -55.051 21.849 60.285 1.00 34.12 336 GLY A CA 1
ATOM 2528 C C . GLY A 1 336 ? -55.870 23.086 60.637 1.00 34.12 336 GLY A C 1
ATOM 2529 O O . GLY A 1 336 ? -55.324 24.060 61.152 1.00 34.12 336 GLY A O 1
ATOM 2530 N N . GLU A 1 337 ? -57.159 23.057 60.311 1.00 40.03 337 GLU A N 1
ATOM 2531 C CA . GLU A 1 337 ? -58.153 24.043 60.732 1.00 40.03 337 GLU A CA 1
ATOM 2532 C C . GLU A 1 337 ? -58.534 23.856 62.210 1.00 40.03 337 GLU A C 1
ATOM 2534 O O . GLU A 1 337 ? -58.755 22.734 62.656 1.00 40.03 337 GLU A O 1
ATOM 2539 N N . GLY A 1 338 ? -58.703 24.986 62.907 1.00 33.53 338 GLY A N 1
ATOM 2540 C CA . GLY A 1 338 ? -59.861 25.245 63.771 1.00 33.53 338 GLY A CA 1
ATOM 2541 C C . GLY A 1 338 ? -59.838 24.749 65.222 1.00 33.53 338 GLY A C 1
ATOM 2542 O O . GLY A 1 338 ? -59.761 23.554 65.483 1.00 33.53 338 GLY A O 1
ATOM 2543 N N . GLY A 1 339 ? -60.068 25.680 66.159 1.00 31.09 339 GLY A N 1
ATOM 2544 C CA . GLY A 1 339 ? -60.748 25.366 67.423 1.00 31.09 339 GLY A CA 1
ATOM 2545 C C . GLY A 1 339 ? -60.242 26.083 68.677 1.00 31.09 339 GLY A C 1
ATOM 2546 O O . GLY A 1 339 ? -59.364 25.572 69.355 1.00 31.09 339 GLY A O 1
ATOM 2547 N N . GLU A 1 340 ? -60.841 27.244 68.953 1.00 33.31 340 GLU A N 1
ATOM 2548 C CA . GLU A 1 340 ? -61.282 27.761 70.267 1.00 33.31 340 GLU A CA 1
ATOM 2549 C C . GLU A 1 340 ? -60.365 27.705 71.512 1.00 33.31 340 GLU A C 1
ATOM 2551 O O . GLU A 1 340 ? -60.112 26.677 72.129 1.00 33.31 340 GLU A O 1
ATOM 2556 N N . GLU A 1 341 ? -59.957 28.908 71.930 1.00 36.16 341 GLU A N 1
ATOM 2557 C CA . GLU A 1 341 ? -60.303 29.534 73.219 1.00 36.16 341 GLU A CA 1
ATOM 2558 C C . GLU A 1 341 ? -60.672 28.613 74.407 1.00 36.16 341 GLU A C 1
ATOM 2560 O O . GLU A 1 341 ? -61.782 28.098 74.469 1.00 36.16 341 GLU A O 1
ATOM 2565 N N . GLN A 1 342 ? -59.810 28.551 75.436 1.00 33.69 342 GLN A N 1
ATOM 2566 C CA . GLN A 1 342 ? -60.206 28.871 76.819 1.00 33.69 342 GLN A CA 1
ATOM 2567 C C . GLN A 1 342 ? -59.010 29.046 77.778 1.00 33.69 342 GLN A C 1
ATOM 2569 O O . GLN A 1 342 ? -58.212 28.151 78.040 1.00 33.69 342 GLN A O 1
ATOM 2574 N N . VAL A 1 343 ? -58.935 30.276 78.283 1.00 32.62 343 VAL A N 1
ATOM 2575 C CA . VAL A 1 343 ? -58.518 30.759 79.610 1.00 32.62 343 VAL A CA 1
ATOM 2576 C C . VAL A 1 343 ? -58.540 29.709 80.742 1.00 32.62 343 VAL A C 1
ATOM 2578 O O . VAL A 1 343 ? -59.553 29.047 80.930 1.00 32.62 343 VAL A O 1
ATOM 2581 N N . GLY A 1 344 ? -57.516 29.709 81.614 1.00 29.38 344 GLY A N 1
ATOM 2582 C CA . GLY A 1 344 ? -57.720 29.412 83.047 1.00 29.38 344 GLY A CA 1
ATOM 2583 C C . GLY A 1 344 ? -56.719 28.490 83.759 1.00 29.38 344 GLY A C 1
ATOM 2584 O O . GLY A 1 344 ? -56.910 27.288 83.781 1.00 29.38 344 GLY A O 1
ATOM 2585 N N . ILE A 1 345 ? -55.717 29.111 84.396 1.00 33.69 345 ILE A N 1
ATOM 2586 C CA . ILE A 1 345 ? -55.258 28.948 85.798 1.00 33.69 345 ILE A CA 1
ATOM 2587 C C . ILE A 1 345 ? -55.075 27.531 86.409 1.00 33.69 345 ILE A C 1
ATOM 2589 O O . ILE A 1 345 ? -56.029 26.772 86.546 1.00 33.69 345 ILE A O 1
ATOM 2593 N N . ALA A 1 346 ? -53.880 27.393 87.014 1.00 33.66 346 ALA A N 1
ATOM 2594 C CA . ALA A 1 346 ? -53.382 26.468 88.054 1.00 33.66 346 ALA A CA 1
ATOM 2595 C C . ALA A 1 346 ? -52.694 25.177 87.591 1.00 33.66 346 ALA A C 1
ATOM 2597 O O . ALA A 1 346 ? -53.379 24.241 87.128 1.00 33.66 346 ALA A O 1
#

Radius of gyration: 33.51 Å; chains: 1; bounding box: 94×46×128 Å

Foldseek 3Di:
DQKAKAKAFKFFQVCQQQQHAPVGRVDGCFQCQQAHFLQSCAVPCVRLVRFIFGWADDPDDVDRGIWTFETEDPVRSVQLNLQSLAQHDYPNRPYPHDNTGRQMKMWIADFPDDDANTYGHTPHIDGCVPDACVVSVHHDGDPHIGRHGRNLVVLLVLLLVLLCVQLLPLLLLLLLLLVQVPLDPPCVNVVSSVVSLVVSLVSLVVSVCSCVPPHPQPVDPDDDLSVVLSVLSVVLNVLSVVLVVLVVVQDDPPPCDPVNVVSVCCNSVSSVVSSVSSLVSSLSSLVPNSPPPCSPVVNVVSVVVSVVSNVVSNVSSVVSVVVVPPPPPPPPPPDDDDDDDDDDDD

Secondary structure (DSSP, 8-state):
-PPEEEEEEEEEHHHHHHTB-SSSTTSBTTT-GGG-BHHHHHT-HHHHTT-EEEEEPPSSTT----EEEEEEPHHHHHHHHHHHHHHB--TT--S---B-B--EEEEEEEE--S-SSEEEEEEEEEETTS--SGGGTS----SS-B----HHHHHHHHHHHHHIIIIIIIHHHHHHHHHHGGGSGGGHHHHHHHHHHHHHHHHHHHHHHHHHHHS-SS---SS-HHHHHHHHHHHHHHHHHHHHHHHHTPPPSSS--HHHHHHHHHHHHHHHHHHHHHHHHHHHHHHH-TT-S-HHHHHHHHHHHHHHHHHHHHHHHHHHHHTTS---------------------

Sequence (346 aa):
MSTICFQGYVMDKYCIDRGTMLDYPTKSTLEFPELHSVHCLIDVPICYSSGFEVLKDPEESGGKRYCRAYELDTNGNNMVTQLGREEGSCSTCDGDGTIEKGLRVRVVGALGGVGTPQVLNVDSVTLATVGGCDSFGGETVPSNLSCTGGGQRDLVKAHGALMMISWGFLLPLGVILARFLKHREGGVWFKLHRAIQCTGLLLAIAGFIIALTQFDVFTAEGINLSKIHGTFGIIVMTLGILQPVNAFFRPHVEPQTKSRLLWEKLHKGSGRFAIILAVLTIFLGTTRVAFVGDKTGFQIGYLCVLILLAAVGRMFQLEGKGAGGGGHKVVEVVGGEGGEEQVGIA

Organism: NCBI:txid1714387